Protein AF-A0A7X7QHH3-F1 (afdb_monomer_lite)

Secondary structure (DSSP, 8-state):
-B-HHHHHHHHHHHHHHHHH-S-HHHHHHHHHHHHHHHHHHHHHTB-TTS-BB-SB-TT--SB-HHHHHHHHHHHHHHHHHH--HHHHHHHHHHHHHHHHH-GGG-TTTTHHHHHHHHHHHHHHHHHHHHHHHHTSHHHHHHHHHHHHHHHHHHHHH-GGGT------TTSTTGGGGGTHHHHHHHHHTTSTTHHHHHHHHHHHHHHHHHHHHH-TTTTSHHHHHHHHHHHHHHHSTT-TT---GGGTTPPP-

Radius of gyration: 17.48 Å; chains: 1; bounding box: 43×39×45 Å

Foldseek 3Di:
DAWLLVVLVVLLVLLLVLLQDPDPVSSCVSLVVSVVSLVVQVVPFQDPQLFGATPPDPLDGDGALQNLQSSLLSLLLNCVQPVDCVSVVSNLSSLNSCLVCALCNGPPCHCVNAVLSSLLRNCSSVLSCVVVCVVPVVSVVSVVVNVVVSVVVCCQAQVLNPHPHPADCQDPRNLSLLQPLLSLLSCLVVDPVSVVSNVSSVSSLVVLVVVCVVPVDPRNVSSNVNNVSNVCCNVQNPSSSDSHNPDRPDDDD

Sequence (253 aa):
HWYIGDSSSIALAVQAVGVRTPDAAEKARLTGSVRSYAKLVIDNYVRPTGGVTDGLWPEFDGEWWCSTGIFGSLCFILHEETGEDKYLELGKGAVGWLNRQRFENSKHIDFKEAAPSVLMYVFESYSAGMKQLKANPTLWEESLVEIRRALEWMDANQRGRGAEGVWDYDHQWGSKLGGLPFHQYVWSRWLPDGERLAAEADKELAYIGKLLADDPATKHYQLAAFAIMSYAERIVPGKLYCTHAGSIGQKPD

Structure (mmCIF, N/CA/C/O backbone):
data_AF-A0A7X7QHH3-F1
#
_entry.id   AF-A0A7X7QHH3-F1
#
loop_
_atom_site.group_PDB
_atom_site.id
_atom_site.type_symbol
_atom_site.label_atom_id
_atom_site.label_alt_id
_atom_site.label_comp_id
_atom_site.label_asym_id
_atom_site.label_entity_id
_atom_site.label_seq_id
_atom_site.pdbx_PDB_ins_code
_atom_site.Cartn_x
_atom_site.Cartn_y
_atom_site.Cartn_z
_atom_site.occupancy
_atom_site.B_iso_or_equiv
_atom_site.auth_seq_id
_atom_site.auth_comp_id
_atom_site.auth_asym_id
_atom_site.auth_atom_id
_atom_site.pdbx_PDB_model_num
ATOM 1 N N . HIS A 1 1 ? 17.002 -0.875 16.633 1.00 79.19 1 HIS A N 1
ATOM 2 C CA . HIS A 1 1 ? 16.174 0.212 16.079 1.00 79.19 1 HIS A CA 1
ATOM 3 C C . HIS A 1 1 ? 14.719 -0.228 16.061 1.00 79.19 1 HIS A C 1
ATOM 5 O O . HIS A 1 1 ? 14.476 -1.431 16.066 1.00 79.19 1 HIS A O 1
ATOM 11 N N . TRP A 1 2 ? 13.776 0.710 16.124 1.00 90.44 2 TRP A N 1
ATOM 12 C CA . TRP A 1 2 ? 12.340 0.424 16.063 1.00 90.44 2 TRP A CA 1
ATOM 13 C C . TRP A 1 2 ? 11.713 1.366 15.044 1.00 90.44 2 TRP A C 1
ATOM 15 O O . TRP A 1 2 ? 11.721 2.575 15.266 1.00 90.44 2 TRP A O 1
ATOM 25 N N . TYR A 1 3 ? 11.213 0.799 13.950 1.00 94.31 3 TYR A N 1
ATOM 26 C CA . TYR A 1 3 ? 10.711 1.548 12.805 1.00 94.31 3 TYR A CA 1
ATOM 27 C C . TYR A 1 3 ? 9.196 1.438 12.716 1.00 94.31 3 TYR A C 1
ATOM 29 O O . TYR A 1 3 ? 8.625 0.356 12.922 1.00 94.31 3 TYR A O 1
ATOM 37 N N . ILE A 1 4 ? 8.529 2.554 12.424 1.00 96.31 4 ILE A N 1
ATOM 38 C CA . ILE A 1 4 ? 7.065 2.569 12.343 1.00 96.31 4 ILE A CA 1
ATOM 39 C C . ILE A 1 4 ? 6.587 1.834 11.099 1.00 96.31 4 ILE A C 1
ATOM 41 O O . ILE A 1 4 ? 5.603 1.102 11.205 1.00 96.31 4 ILE A O 1
ATOM 45 N N . GLY A 1 5 ? 7.280 1.961 9.963 1.00 94.50 5 GLY A N 1
ATOM 46 C CA . GLY A 1 5 ? 6.928 1.217 8.747 1.00 94.50 5 GLY A CA 1
ATOM 47 C C . GLY A 1 5 ? 6.937 -0.300 8.975 1.00 94.50 5 GLY A C 1
ATOM 48 O O . GLY A 1 5 ? 5.930 -0.981 8.751 1.00 94.50 5 GLY A O 1
ATOM 49 N N . ASP A 1 6 ? 8.033 -0.819 9.528 1.00 94.12 6 ASP A N 1
ATOM 50 C CA . ASP A 1 6 ? 8.195 -2.249 9.819 1.00 94.12 6 ASP A CA 1
ATOM 51 C C . ASP A 1 6 ? 7.159 -2.743 10.834 1.00 94.12 6 ASP A C 1
ATOM 53 O O . ASP A 1 6 ? 6.480 -3.752 10.630 1.00 94.12 6 ASP A O 1
ATOM 57 N N . SER A 1 7 ? 6.987 -1.995 11.926 1.00 97.06 7 SER A N 1
ATOM 58 C CA . SER A 1 7 ? 6.046 -2.364 12.986 1.00 97.06 7 SER A CA 1
ATOM 59 C C . SER A 1 7 ? 4.591 -2.290 12.515 1.00 97.06 7 SER A C 1
ATOM 61 O O . SER A 1 7 ? 3.776 -3.112 12.931 1.00 97.06 7 SER A O 1
ATOM 63 N N . SER A 1 8 ? 4.264 -1.361 11.612 1.00 97.75 8 SER A N 1
ATOM 64 C CA . SER A 1 8 ? 2.936 -1.264 10.999 1.00 97.75 8 SER A CA 1
ATOM 65 C C . SER A 1 8 ? 2.662 -2.451 10.079 1.00 97.75 8 SER A C 1
ATOM 67 O O . SER A 1 8 ? 1.552 -2.975 10.091 1.00 97.75 8 SER A O 1
ATOM 69 N N . SER A 1 9 ? 3.673 -2.939 9.354 1.00 95.38 9 SER A N 1
ATOM 70 C CA . SER A 1 9 ? 3.557 -4.154 8.532 1.00 95.38 9 SER A CA 1
ATOM 71 C C . SER A 1 9 ? 3.235 -5.383 9.388 1.00 95.38 9 SER A C 1
ATOM 73 O O . SER A 1 9 ? 2.354 -6.176 9.054 1.00 95.38 9 SER A O 1
ATOM 75 N N . ILE A 1 10 ? 3.888 -5.512 10.547 1.00 96.69 10 ILE A N 1
ATOM 76 C CA . ILE A 1 10 ? 3.576 -6.566 11.523 1.00 96.69 10 ILE A CA 1
ATOM 77 C C . ILE A 1 10 ? 2.160 -6.380 12.078 1.00 96.69 10 ILE A C 1
ATOM 79 O O . ILE A 1 10 ? 1.400 -7.343 12.164 1.00 96.69 10 ILE A O 1
ATOM 83 N N . ALA A 1 11 ? 1.777 -5.152 12.432 1.00 97.81 11 ALA A N 1
ATOM 84 C CA . ALA A 1 11 ? 0.450 -4.850 12.958 1.00 97.81 11 ALA A CA 1
ATOM 85 C C . ALA A 1 11 ? -0.668 -5.181 11.952 1.00 97.81 11 ALA A C 1
ATOM 87 O O . ALA A 1 11 ? -1.690 -5.737 12.353 1.00 97.81 11 ALA A O 1
ATOM 88 N N . LEU A 1 12 ? -0.459 -4.927 10.655 1.00 96.38 12 LEU A N 1
ATOM 89 C CA . LEU A 1 12 ? -1.362 -5.349 9.578 1.00 96.38 12 LEU A CA 1
ATOM 90 C C . LEU A 1 12 ? -1.530 -6.872 9.552 1.00 96.38 12 LEU A C 1
ATOM 92 O O . LEU A 1 12 ? -2.658 -7.360 9.502 1.00 96.38 12 LEU A O 1
ATOM 96 N N . ALA A 1 13 ? -0.434 -7.630 9.649 1.00 94.75 13 ALA A N 1
ATOM 97 C CA . ALA A 1 13 ? -0.491 -9.091 9.691 1.00 94.75 13 ALA A CA 1
ATOM 98 C C . ALA A 1 13 ? -1.222 -9.605 10.944 1.00 94.75 13 ALA A C 1
ATOM 100 O O . ALA A 1 13 ? -2.091 -10.472 10.844 1.00 94.75 13 ALA A O 1
ATOM 101 N N . VAL A 1 14 ? -0.931 -9.038 12.121 1.00 96.94 14 VAL A N 1
ATOM 102 C CA . VAL A 1 14 ? -1.619 -9.379 13.378 1.00 96.94 14 VAL A CA 1
ATOM 103 C C . VAL A 1 14 ? -3.112 -9.070 13.282 1.00 96.94 14 VAL A C 1
ATOM 105 O O . VAL A 1 14 ? -3.928 -9.895 13.692 1.00 96.94 14 VAL A O 1
ATOM 108 N N . GLN A 1 15 ? -3.484 -7.927 12.703 1.00 95.81 15 GLN A N 1
ATOM 109 C CA . GLN A 1 15 ? -4.882 -7.561 12.491 1.00 95.81 15 GLN A CA 1
ATOM 110 C C . GLN A 1 15 ? -5.566 -8.528 11.520 1.00 95.81 15 GLN A C 1
ATOM 112 O O . GLN A 1 15 ? -6.669 -8.998 11.797 1.00 95.81 15 GLN A O 1
ATOM 117 N N . ALA A 1 16 ? -4.900 -8.884 10.419 1.00 93.12 16 ALA A N 1
ATOM 118 C CA . ALA A 1 16 ? -5.410 -9.847 9.452 1.00 93.12 16 ALA A CA 1
ATOM 119 C C . ALA A 1 16 ? -5.649 -11.230 10.085 1.00 93.12 16 ALA A C 1
ATOM 121 O O . ALA A 1 16 ? -6.672 -11.863 9.809 1.00 93.12 16 ALA A O 1
ATOM 122 N N . VAL A 1 17 ? -4.759 -11.692 10.965 1.00 93.56 17 VAL A N 1
ATOM 123 C CA . VAL A 1 17 ? -4.989 -12.916 11.747 1.00 93.56 17 VAL A CA 1
ATOM 124 C C . VAL A 1 17 ? -6.162 -12.717 12.706 1.00 93.56 17 VAL A C 1
ATOM 126 O O . VAL A 1 17 ? -7.103 -13.504 12.680 1.00 93.56 17 VAL A O 1
ATOM 129 N N . GLY A 1 18 ? -6.161 -11.633 13.486 1.00 93.31 18 GLY A N 1
ATOM 130 C CA . GLY A 1 18 ? -7.180 -11.345 14.495 1.00 93.31 18 GLY A CA 1
ATOM 131 C C . GLY A 1 18 ? -8.607 -11.375 13.953 1.00 93.31 18 GLY A C 1
ATOM 132 O O . GLY A 1 18 ? -9.463 -12.037 14.533 1.00 93.31 18 GLY A O 1
ATOM 133 N N . VAL A 1 19 ? -8.868 -10.738 12.808 1.00 91.06 19 VAL A N 1
ATOM 134 C CA . VAL A 1 19 ? -10.215 -10.717 12.202 1.00 91.06 19 VAL A CA 1
ATOM 135 C C . VAL A 1 19 ? -10.673 -12.076 11.660 1.00 91.06 19 VAL A C 1
ATOM 137 O O . VAL A 1 19 ? -11.872 -12.278 11.469 1.00 91.06 19 VAL A O 1
ATOM 140 N N . ARG A 1 20 ? -9.739 -13.005 11.420 1.00 90.56 20 ARG A N 1
ATOM 141 C CA . ARG A 1 20 ? -9.996 -14.373 10.935 1.00 90.56 20 ARG A CA 1
ATOM 142 C C . ARG A 1 20 ? -10.003 -15.410 12.060 1.00 90.56 20 ARG A C 1
ATOM 144 O O . ARG A 1 20 ? -10.370 -16.557 11.814 1.00 90.56 20 ARG A O 1
ATOM 151 N N . THR A 1 21 ? -9.618 -15.030 13.276 1.00 92.12 21 THR A N 1
ATOM 152 C CA . THR A 1 21 ? -9.640 -15.914 14.440 1.00 92.12 21 THR A CA 1
ATOM 153 C C . THR A 1 21 ? -11.084 -16.137 14.912 1.00 92.12 21 THR A C 1
ATOM 155 O O . THR A 1 21 ? -11.765 -15.165 15.239 1.00 92.12 21 THR A O 1
ATOM 158 N N . PRO A 1 22 ? -11.569 -17.394 14.977 1.00 91.12 22 PRO A N 1
ATOM 159 C CA . PRO A 1 22 ? -12.941 -17.690 15.399 1.00 91.12 22 PRO A CA 1
ATOM 160 C C . PRO A 1 22 ? -13.151 -17.533 16.911 1.00 91.12 22 PRO A C 1
ATOM 162 O O . PRO A 1 22 ? -14.263 -17.249 17.353 1.00 91.12 22 PRO A O 1
ATOM 165 N N . ASP A 1 23 ? -12.096 -17.715 17.708 1.00 95.06 23 ASP A N 1
ATOM 166 C CA . ASP A 1 23 ? -12.134 -17.480 19.148 1.00 95.06 23 ASP A CA 1
ATOM 167 C C . ASP A 1 23 ? -12.253 -15.975 19.433 1.00 95.06 23 ASP A C 1
ATOM 169 O O . ASP A 1 23 ? -11.369 -15.182 19.097 1.00 95.06 23 ASP A O 1
ATOM 173 N N . ALA A 1 24 ? -13.359 -15.580 20.065 1.00 94.19 24 ALA A N 1
ATOM 174 C CA . ALA A 1 24 ? -13.664 -14.179 20.332 1.00 94.19 24 ALA A CA 1
ATOM 175 C C . ALA A 1 24 ? -12.677 -13.517 21.310 1.00 94.19 24 ALA A C 1
ATOM 177 O O . ALA A 1 24 ? -12.375 -12.331 21.157 1.00 94.19 24 ALA A O 1
ATOM 178 N N . ALA A 1 25 ? -12.164 -14.256 22.298 1.00 96.81 25 ALA A N 1
ATOM 179 C CA . ALA A 1 25 ? -11.210 -13.726 23.268 1.00 96.81 25 ALA A CA 1
ATOM 180 C C . ALA A 1 25 ? -9.841 -13.502 22.614 1.00 96.81 25 ALA A C 1
ATOM 182 O O . ALA A 1 25 ? -9.225 -12.452 22.805 1.00 96.81 25 ALA A O 1
ATOM 183 N N . GLU A 1 26 ? -9.400 -14.440 21.778 1.00 96.94 26 GLU A N 1
ATOM 184 C CA . GLU A 1 26 ? -8.152 -14.316 21.031 1.00 96.94 26 GLU A CA 1
ATOM 185 C C . GLU A 1 26 ? -8.242 -13.225 19.954 1.00 96.94 26 GLU A C 1
ATOM 187 O O . GLU A 1 26 ? -7.335 -12.395 19.843 1.00 96.94 26 GLU A O 1
ATOM 192 N N . LYS A 1 27 ? -9.365 -13.131 19.225 1.00 94.00 27 LYS A N 1
ATOM 193 C CA . LYS A 1 27 ? -9.641 -12.006 18.314 1.00 94.00 27 LYS A CA 1
ATOM 194 C C . LYS A 1 27 ? -9.544 -10.663 19.045 1.00 94.00 27 LYS A C 1
ATOM 196 O O . LYS A 1 27 ? -8.891 -9.739 18.547 1.00 94.00 27 LYS A O 1
ATOM 201 N N . ALA A 1 28 ? -10.166 -10.547 20.221 1.00 95.00 28 ALA A N 1
ATOM 202 C CA . ALA A 1 28 ? -10.131 -9.327 21.024 1.00 95.00 28 ALA A CA 1
ATOM 203 C C . ALA A 1 28 ? -8.711 -8.997 21.509 1.00 95.00 28 ALA A C 1
ATOM 205 O O . ALA A 1 28 ? -8.300 -7.838 21.448 1.00 95.00 28 ALA A O 1
ATOM 206 N N . ARG A 1 29 ? -7.933 -10.004 21.927 1.00 97.88 29 ARG A N 1
ATOM 207 C CA . ARG A 1 29 ? -6.536 -9.841 22.353 1.00 97.88 29 ARG A CA 1
ATOM 208 C C . ARG A 1 29 ? -5.653 -9.330 21.214 1.00 97.88 29 ARG A C 1
ATOM 210 O O . ARG A 1 29 ? -4.922 -8.356 21.398 1.00 97.88 29 ARG A O 1
ATOM 217 N N . LEU A 1 30 ? -5.737 -9.956 20.039 1.00 97.38 30 LEU A N 1
ATOM 218 C CA . LEU A 1 30 ? -4.953 -9.576 18.860 1.00 97.38 30 LEU A CA 1
ATOM 219 C C . LEU A 1 30 ? -5.328 -8.167 18.383 1.00 97.38 30 LEU A C 1
ATOM 221 O O . LEU A 1 30 ? -4.458 -7.301 18.302 1.00 97.38 30 LEU A O 1
ATOM 225 N N . THR A 1 31 ? -6.619 -7.893 18.188 1.00 95.12 31 THR A N 1
ATOM 226 C CA . THR A 1 31 ? -7.110 -6.562 17.779 1.00 95.12 31 THR A CA 1
ATOM 227 C C . THR A 1 31 ? -6.753 -5.489 18.817 1.00 95.12 31 THR A C 1
ATOM 229 O O . THR A 1 31 ? -6.316 -4.390 18.476 1.00 95.12 31 THR A O 1
ATOM 232 N N . GLY A 1 32 ? -6.870 -5.802 20.111 1.00 97.38 32 GLY A N 1
ATOM 233 C CA . GLY A 1 32 ? -6.482 -4.914 21.209 1.00 97.38 32 GLY A CA 1
ATOM 234 C C . GLY A 1 32 ? -4.989 -4.568 21.212 1.00 97.38 32 GLY A C 1
ATOM 235 O O . GLY A 1 32 ? -4.623 -3.422 21.492 1.00 97.38 32 GLY A O 1
ATOM 236 N N . SER A 1 33 ? -4.128 -5.521 20.839 1.00 98.25 33 SER A N 1
ATOM 237 C CA . SER A 1 33 ? -2.685 -5.284 20.691 1.00 98.25 33 SER A CA 1
ATOM 238 C C . SER A 1 33 ? -2.379 -4.311 19.547 1.00 98.25 33 SER A C 1
ATOM 240 O O . SER A 1 33 ? -1.626 -3.356 19.739 1.00 98.25 33 SER A O 1
ATOM 242 N N . VAL A 1 34 ? -3.056 -4.463 18.404 1.00 98.38 34 VAL A N 1
ATOM 243 C CA . VAL A 1 34 ? -2.921 -3.569 17.244 1.00 98.38 34 VAL A CA 1
ATOM 244 C C . VAL A 1 34 ? -3.407 -2.161 17.585 1.00 98.38 34 VAL A C 1
ATOM 246 O O . VAL A 1 34 ? -2.737 -1.179 17.276 1.00 98.38 34 VAL A O 1
ATOM 249 N N . ARG A 1 35 ? -4.537 -2.041 18.291 1.00 98.38 35 ARG A N 1
ATOM 250 C CA . ARG A 1 35 ? -5.060 -0.746 18.757 1.00 98.38 35 ARG A CA 1
ATOM 251 C C . ARG A 1 35 ? -4.110 -0.053 19.731 1.00 98.38 35 ARG A C 1
ATOM 253 O O . ARG A 1 35 ? -3.961 1.165 19.662 1.00 98.38 35 ARG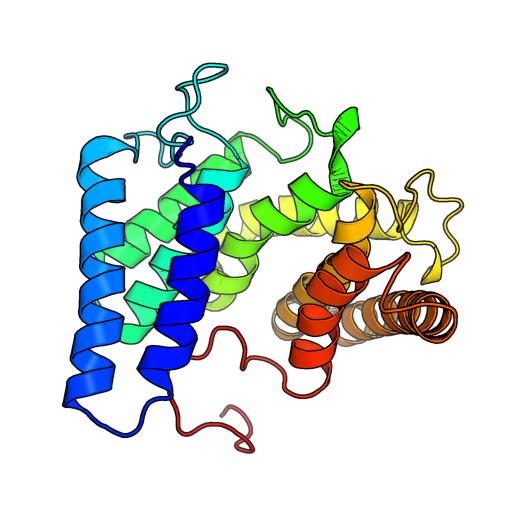 A O 1
ATOM 260 N N . SER A 1 36 ? -3.467 -0.811 20.620 1.00 98.56 36 SER A N 1
ATOM 261 C CA . SER A 1 36 ? -2.460 -0.281 21.55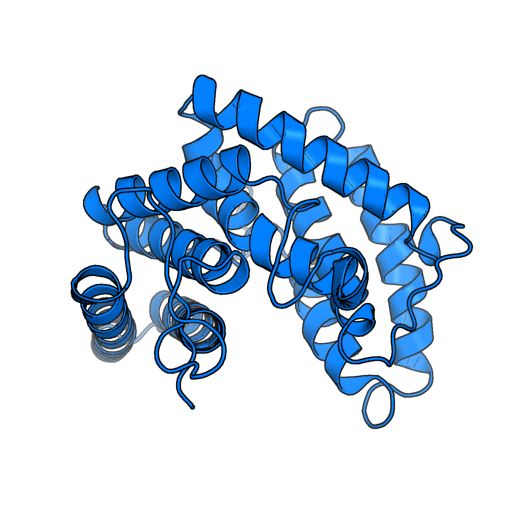0 1.00 98.56 36 SER A CA 1
ATOM 262 C C . SER A 1 36 ? -1.234 0.251 20.806 1.00 98.56 36 SER A C 1
ATOM 264 O O . SER A 1 36 ? -0.788 1.363 21.083 1.00 98.56 36 SER A O 1
ATOM 266 N N . TYR A 1 37 ? -0.744 -0.497 19.811 1.00 98.44 37 TYR A N 1
ATOM 267 C CA . TYR A 1 37 ? 0.314 -0.033 18.913 1.00 98.44 37 TYR A CA 1
ATOM 268 C C . TYR A 1 37 ? -0.097 1.242 18.165 1.00 98.44 37 TYR A C 1
ATOM 270 O O . TYR A 1 37 ? 0.618 2.241 18.210 1.00 98.44 37 TYR A O 1
ATOM 278 N N . ALA A 1 38 ? -1.280 1.249 17.545 1.00 98.62 38 ALA A N 1
ATOM 279 C CA . ALA A 1 38 ? -1.767 2.404 16.801 1.00 98.62 38 ALA A CA 1
ATOM 280 C C . ALA A 1 38 ? -1.888 3.645 17.692 1.00 98.62 38 ALA A C 1
ATOM 282 O O . ALA A 1 38 ? -1.489 4.728 17.279 1.00 98.62 38 ALA A O 1
ATOM 283 N N . LYS A 1 39 ? -2.368 3.495 18.934 1.00 98.56 39 LYS A N 1
ATOM 284 C CA . LYS A 1 39 ? -2.399 4.593 19.907 1.00 98.56 39 LYS A CA 1
ATOM 285 C C . LYS A 1 39 ? -1.000 5.154 20.175 1.00 98.56 39 LYS A C 1
ATOM 287 O O . LYS A 1 39 ? -0.830 6.366 20.142 1.00 98.56 39 LYS A O 1
ATOM 292 N N . LEU A 1 40 ? -0.009 4.291 20.398 1.00 98.19 40 LEU A N 1
ATOM 293 C CA . LEU A 1 40 ? 1.372 4.724 20.610 1.00 98.19 40 LEU A CA 1
ATOM 294 C C . LEU A 1 40 ? 1.912 5.515 19.408 1.00 98.19 40 LEU A C 1
ATOM 296 O O . LEU A 1 40 ? 2.553 6.546 19.608 1.00 98.19 40 LEU A O 1
ATOM 300 N N . VAL A 1 41 ? 1.619 5.077 18.179 1.00 98.38 41 VAL A N 1
ATOM 301 C CA . VAL A 1 41 ? 2.021 5.798 16.960 1.00 98.38 41 VAL A CA 1
ATOM 302 C C . VAL A 1 41 ? 1.325 7.156 16.855 1.00 98.38 41 VAL A C 1
ATOM 304 O O . VAL A 1 41 ? 1.988 8.171 16.646 1.00 98.38 41 VAL A O 1
ATOM 307 N N . ILE A 1 42 ? 0.006 7.189 17.057 1.00 98.50 42 ILE A N 1
ATOM 308 C CA . ILE A 1 42 ? -0.812 8.409 16.989 1.00 98.50 42 ILE A CA 1
ATOM 309 C C . ILE A 1 42 ? -0.321 9.460 17.979 1.00 98.50 42 ILE A C 1
ATOM 311 O O . ILE A 1 42 ? -0.133 10.611 17.600 1.00 98.50 42 ILE A O 1
ATOM 315 N N . ASP A 1 43 ? -0.084 9.060 19.226 1.00 98.19 43 ASP A N 1
ATOM 316 C CA . ASP A 1 43 ? 0.247 9.997 20.297 1.00 98.19 43 ASP A CA 1
ATOM 317 C C . ASP A 1 43 ? 1.650 10.616 20.138 1.00 98.19 43 ASP A C 1
ATOM 319 O O . ASP A 1 43 ? 1.901 11.692 20.675 1.00 98.19 43 ASP A O 1
ATOM 323 N N . ASN A 1 44 ? 2.573 9.951 19.429 1.00 97.19 44 ASN A N 1
ATOM 324 C CA . ASN A 1 44 ? 3.998 10.313 19.458 1.00 97.19 44 ASN A CA 1
ATOM 325 C C . ASN A 1 44 ? 4.611 10.622 18.081 1.00 97.19 44 ASN A C 1
ATOM 327 O O . ASN A 1 44 ? 5.591 11.368 17.995 1.00 97.19 44 ASN A O 1
ATOM 331 N N . TYR A 1 45 ? 4.063 10.083 16.991 1.00 97.75 45 TYR A N 1
ATOM 332 C CA . TYR A 1 45 ? 4.757 10.040 15.696 1.00 97.75 45 TYR A CA 1
ATOM 333 C C . TYR A 1 45 ? 3.928 10.533 14.509 1.00 97.75 45 TYR A C 1
ATOM 335 O O . TYR A 1 45 ? 4.502 10.893 13.482 1.00 97.75 45 TYR A O 1
ATOM 343 N N . VAL A 1 46 ? 2.604 10.626 14.648 1.00 98.25 46 VAL A N 1
ATOM 344 C CA . VAL A 1 46 ? 1.769 11.345 13.678 1.00 98.25 46 VAL A CA 1
ATOM 345 C C . VAL A 1 46 ? 1.996 12.850 13.839 1.00 98.25 46 VAL A C 1
ATOM 347 O O . VAL A 1 46 ? 2.111 13.365 14.955 1.00 98.25 46 VAL A O 1
ATOM 350 N N . ARG A 1 47 ? 2.093 13.572 12.722 1.00 97.88 47 ARG A N 1
ATOM 351 C CA . ARG A 1 47 ? 2.262 15.030 12.699 1.00 97.88 47 ARG A CA 1
ATOM 352 C C . ARG A 1 47 ? 0.992 15.730 12.203 1.00 97.88 47 ARG A C 1
ATOM 354 O O . ARG A 1 47 ? 0.203 15.118 11.485 1.00 97.88 47 ARG A O 1
ATOM 361 N N . PRO A 1 48 ? 0.782 17.021 12.537 1.00 97.25 48 PRO A N 1
ATOM 362 C CA . PRO A 1 48 ? -0.403 17.774 12.099 1.00 97.25 48 PRO A CA 1
ATOM 363 C C . PRO A 1 48 ? -0.582 17.845 10.577 1.00 97.25 48 PRO A C 1
ATOM 365 O O . PRO A 1 48 ? -1.686 18.026 10.076 1.00 97.25 48 PRO A O 1
ATOM 368 N N . THR A 1 49 ? 0.512 17.697 9.839 1.00 97.44 49 THR A N 1
ATOM 369 C CA . THR A 1 49 ? 0.580 17.619 8.378 1.00 97.44 49 THR A CA 1
ATOM 370 C C . THR A 1 49 ? 0.036 16.302 7.812 1.00 97.44 49 THR A C 1
ATOM 372 O O . THR A 1 49 ? -0.171 16.219 6.603 1.00 97.44 49 THR A O 1
ATOM 375 N N . GLY A 1 50 ? -0.227 15.293 8.646 1.00 97.69 50 GLY A N 1
ATOM 376 C CA . GLY A 1 50 ? -0.752 13.981 8.256 1.00 97.69 50 GLY A CA 1
ATOM 377 C C . GLY A 1 50 ? 0.319 12.927 7.964 1.00 97.69 50 GLY A C 1
ATOM 378 O O . GLY A 1 50 ? -0.019 11.753 7.838 1.00 97.69 50 GLY A O 1
ATOM 379 N N . GLY A 1 51 ? 1.592 13.314 7.886 1.00 98.00 51 GLY A N 1
ATOM 380 C CA . GLY A 1 51 ? 2.698 12.377 7.766 1.00 98.00 51 GLY A CA 1
ATOM 381 C C . GLY A 1 51 ? 3.082 11.769 9.111 1.00 98.00 51 GLY A C 1
ATOM 382 O O . GLY A 1 51 ? 2.717 12.243 10.194 1.00 98.00 51 GLY A O 1
ATOM 383 N N . VAL A 1 52 ? 3.823 10.673 9.019 1.00 98.12 52 VAL A N 1
ATOM 384 C CA . VAL A 1 52 ? 4.237 9.839 10.146 1.00 98.12 52 VAL A CA 1
ATOM 385 C C . VAL A 1 52 ? 5.751 9.734 10.127 1.00 98.12 52 VAL A C 1
ATOM 387 O O . VAL A 1 52 ? 6.339 9.473 9.078 1.00 98.12 52 VAL A O 1
ATOM 390 N N . THR A 1 53 ? 6.395 9.964 11.267 1.00 96.44 53 THR A N 1
ATOM 391 C CA . THR A 1 53 ? 7.852 9.803 11.381 1.00 96.44 53 THR A CA 1
ATOM 392 C C . THR A 1 53 ? 8.233 8.335 11.579 1.00 96.44 53 THR A C 1
ATOM 394 O O . THR A 1 53 ? 7.384 7.524 11.948 1.00 96.44 53 THR A O 1
ATOM 397 N N . ASP A 1 54 ? 9.495 7.958 11.348 1.00 90.81 54 ASP A N 1
ATOM 398 C CA . ASP A 1 54 ? 9.887 6.537 11.339 1.00 90.81 54 ASP A CA 1
ATOM 399 C C . ASP A 1 54 ? 10.273 5.938 12.701 1.00 90.81 54 ASP A C 1
ATOM 401 O O . ASP A 1 54 ? 10.920 4.900 12.790 1.00 90.81 54 ASP A O 1
ATOM 405 N N . GLY A 1 55 ? 9.849 6.550 13.803 1.00 88.19 55 GLY A N 1
ATOM 406 C CA . GLY A 1 55 ? 10.116 6.004 15.132 1.00 88.19 55 GLY A CA 1
ATOM 407 C C . GLY A 1 55 ? 11.533 6.305 15.628 1.00 88.19 55 GLY A C 1
ATOM 408 O O . GLY A 1 55 ? 11.906 7.466 15.773 1.00 88.19 55 GLY A O 1
ATOM 409 N N . LEU A 1 56 ? 12.298 5.262 15.965 1.00 88.94 56 LEU A N 1
ATOM 410 C CA . LEU A 1 56 ? 13.648 5.347 16.540 1.00 88.94 56 LEU A CA 1
ATOM 411 C C . LEU A 1 56 ? 14.725 5.117 15.468 1.00 88.94 56 LEU A C 1
ATOM 413 O O . LEU A 1 56 ? 15.495 4.146 15.535 1.00 88.94 56 LEU A O 1
ATOM 417 N N . TRP A 1 57 ? 14.765 6.029 14.496 1.00 86.88 57 TRP A N 1
ATOM 418 C CA . TRP A 1 57 ? 15.734 6.062 13.403 1.00 86.88 57 TRP A CA 1
ATOM 419 C C . TRP A 1 57 ? 16.706 7.246 13.585 1.00 86.88 57 TRP A C 1
ATOM 421 O O . TRP A 1 57 ? 16.282 8.393 13.460 1.00 86.88 57 TRP A O 1
ATOM 431 N N . PRO A 1 58 ? 17.986 7.019 13.950 1.00 84.88 58 PRO A N 1
ATOM 432 C CA . PRO A 1 58 ? 18.901 8.122 14.256 1.00 84.88 58 PRO A CA 1
ATOM 433 C C . PRO A 1 58 ? 19.283 8.975 13.038 1.00 84.88 58 PRO A C 1
ATOM 435 O O . PRO A 1 58 ? 19.722 10.109 13.208 1.00 84.88 58 PRO A O 1
ATOM 438 N N . GLU A 1 59 ? 19.128 8.453 11.824 1.00 85.25 59 GLU A N 1
ATOM 439 C CA . GLU A 1 59 ? 19.488 9.143 10.588 1.00 85.25 59 GLU A CA 1
ATOM 440 C C . GLU A 1 59 ? 18.433 10.169 10.143 1.00 85.25 59 GLU A C 1
ATOM 442 O O . GLU A 1 59 ? 18.771 11.109 9.420 1.00 85.25 59 GLU A O 1
ATOM 447 N N . PHE A 1 60 ? 17.170 10.012 10.561 1.00 87.81 60 PHE A N 1
ATOM 448 C CA . PHE A 1 60 ? 16.091 10.943 10.234 1.00 87.81 60 PHE A CA 1
ATOM 449 C C . PHE A 1 60 ? 14.893 10.806 11.187 1.00 87.81 60 PHE A C 1
ATOM 451 O O . PHE A 1 60 ? 14.325 9.729 11.346 1.00 87.81 60 PHE A O 1
ATOM 458 N N . ASP A 1 61 ? 14.464 11.925 11.775 1.00 88.81 61 ASP A N 1
ATOM 459 C CA . ASP A 1 61 ? 13.367 12.008 12.750 1.00 88.81 61 ASP A CA 1
ATOM 460 C C . ASP A 1 61 ? 12.103 12.710 12.210 1.00 88.81 61 ASP A C 1
ATOM 462 O O . ASP A 1 61 ? 11.119 12.892 12.939 1.00 88.81 61 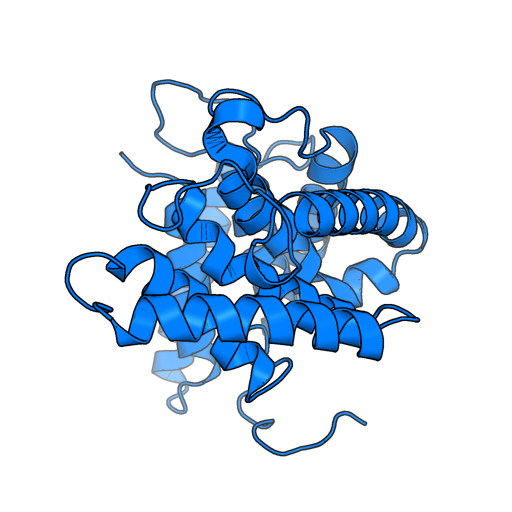ASP A O 1
ATOM 466 N N . GLY A 1 62 ? 12.114 13.095 10.930 1.00 93.00 62 GLY A N 1
ATOM 467 C CA . GLY A 1 62 ? 11.000 13.751 10.254 1.00 93.00 62 GLY A CA 1
ATOM 468 C C . GLY A 1 62 ? 9.961 12.782 9.686 1.00 93.00 62 GLY A C 1
ATOM 469 O O . GLY A 1 62 ? 10.064 11.562 9.806 1.00 93.00 62 GLY A O 1
ATOM 470 N N . GLU A 1 63 ? 8.918 13.343 9.072 1.00 96.19 63 GLU A N 1
ATOM 471 C CA . GLU A 1 63 ? 7.869 12.568 8.400 1.00 96.19 63 GLU A CA 1
ATOM 472 C C . GLU A 1 63 ? 8.446 11.802 7.207 1.00 96.19 63 GLU A C 1
ATOM 474 O O . GLU A 1 63 ? 9.133 12.385 6.364 1.00 96.19 63 GLU A O 1
ATOM 479 N N . TRP A 1 64 ? 8.149 10.507 7.115 1.00 96.69 64 TRP A N 1
ATOM 480 C CA . TRP A 1 64 ? 8.758 9.622 6.132 1.00 96.69 64 TRP A CA 1
ATOM 481 C C . TRP A 1 64 ? 7.717 8.846 5.328 1.00 96.69 64 TRP A C 1
ATOM 483 O O . TRP A 1 64 ? 6.678 8.422 5.841 1.00 96.69 64 TRP A O 1
ATOM 493 N N . TRP A 1 65 ? 7.996 8.667 4.034 1.00 96.62 65 TRP A N 1
ATOM 494 C CA . TRP A 1 65 ? 7.055 8.099 3.068 1.00 96.62 65 TRP A CA 1
ATOM 495 C C . TRP A 1 65 ? 6.656 6.659 3.410 1.00 96.62 65 TRP A C 1
ATOM 497 O O . TRP A 1 65 ? 5.484 6.311 3.280 1.00 96.62 65 TRP A O 1
ATOM 507 N N . CYS A 1 66 ? 7.594 5.849 3.907 1.00 96.12 66 CYS A N 1
ATOM 508 C CA . CYS A 1 66 ? 7.346 4.443 4.223 1.00 96.12 66 CYS A CA 1
ATOM 509 C C . CYS A 1 66 ? 6.401 4.317 5.422 1.00 96.12 66 CYS A C 1
ATOM 511 O O . CYS A 1 66 ? 5.340 3.701 5.327 1.00 96.12 66 CYS A O 1
ATOM 513 N N . SER A 1 67 ? 6.735 4.981 6.533 1.00 97.50 67 SER A N 1
ATOM 514 C CA . SER A 1 67 ? 5.925 4.973 7.754 1.00 97.50 67 SER A CA 1
ATOM 515 C C . SER A 1 67 ? 4.540 5.560 7.496 1.00 97.50 67 SER A C 1
ATOM 517 O O . SER A 1 67 ? 3.548 5.005 7.960 1.00 97.50 67 SER A O 1
ATOM 519 N N . THR A 1 68 ? 4.457 6.638 6.709 1.00 98.44 68 THR A N 1
ATOM 520 C CA . THR A 1 68 ? 3.180 7.273 6.357 1.00 98.44 68 THR A CA 1
ATOM 521 C C . THR A 1 68 ? 2.300 6.343 5.521 1.00 98.44 68 THR A C 1
ATOM 523 O O . THR A 1 68 ? 1.122 6.178 5.835 1.00 98.44 68 THR A O 1
ATOM 526 N N . GLY A 1 69 ? 2.858 5.690 4.496 1.00 98.25 69 GLY A N 1
ATOM 527 C CA . GLY A 1 69 ? 2.116 4.758 3.643 1.00 98.25 69 GLY A CA 1
ATOM 528 C C . GLY A 1 69 ? 1.621 3.525 4.397 1.00 98.25 69 GLY A C 1
ATOM 529 O O . GLY A 1 69 ? 0.433 3.198 4.357 1.00 98.25 69 GLY A O 1
ATOM 530 N N . ILE A 1 70 ? 2.494 2.866 5.157 1.00 98.00 70 ILE A N 1
ATOM 531 C CA . ILE A 1 70 ? 2.126 1.616 5.828 1.00 98.00 70 ILE A CA 1
ATOM 532 C C . ILE A 1 70 ? 1.212 1.897 7.028 1.00 98.00 70 ILE A C 1
ATOM 534 O O . ILE A 1 70 ? 0.172 1.251 7.164 1.00 98.00 70 ILE A O 1
ATOM 538 N N . PHE A 1 71 ? 1.509 2.898 7.864 1.00 98.69 71 PHE A N 1
ATOM 539 C CA . PHE A 1 71 ? 0.618 3.250 8.976 1.00 98.69 71 PHE A CA 1
ATOM 540 C C . PHE A 1 71 ? -0.738 3.780 8.485 1.00 98.69 71 PHE A C 1
ATOM 542 O O . PHE A 1 71 ? -1.776 3.465 9.068 1.00 98.69 71 PHE A O 1
ATOM 549 N N . GLY A 1 72 ? -0.759 4.528 7.375 1.00 98.62 72 GLY A N 1
ATOM 550 C CA . GLY A 1 72 ? -1.992 4.978 6.730 1.00 98.62 72 GLY A CA 1
ATOM 551 C C . GLY A 1 72 ? -2.902 3.813 6.332 1.00 98.62 72 GLY A C 1
ATOM 552 O O . GLY A 1 72 ? -4.106 3.853 6.590 1.00 98.62 72 GLY A O 1
ATOM 553 N N . SER A 1 73 ? -2.328 2.738 5.779 1.00 98.38 73 SER A N 1
ATOM 554 C CA . SER A 1 73 ? -3.086 1.518 5.470 1.00 98.38 73 SER A CA 1
ATOM 555 C C . SER A 1 73 ? -3.663 0.860 6.727 1.00 98.38 73 SER A C 1
ATOM 557 O O . SER A 1 73 ? -4.851 0.538 6.754 1.00 98.38 73 SER A O 1
ATOM 559 N N . LEU A 1 74 ? -2.879 0.757 7.809 1.00 98.44 74 LEU A N 1
ATOM 560 C CA . LEU A 1 74 ? -3.345 0.216 9.088 1.00 98.44 74 LEU A CA 1
ATOM 561 C C . LEU A 1 74 ? -4.537 1.006 9.637 1.00 98.44 74 LEU A C 1
ATOM 563 O O . LEU A 1 74 ? -5.491 0.411 10.136 1.00 98.44 74 LEU A O 1
ATOM 567 N N . CYS A 1 75 ? -4.510 2.332 9.515 1.00 98.69 75 CYS A N 1
ATOM 568 C CA . CYS A 1 75 ? -5.618 3.196 9.902 1.00 98.69 75 CYS A CA 1
ATOM 569 C C . CYS A 1 75 ? -6.903 2.884 9.116 1.00 98.69 75 CYS A C 1
ATOM 571 O O . CYS A 1 75 ? -7.963 2.743 9.725 1.00 98.69 75 CYS A O 1
ATOM 573 N N . PHE A 1 76 ? -6.838 2.684 7.796 1.00 98.31 76 PHE A N 1
ATOM 574 C CA . PHE A 1 76 ? -8.023 2.267 7.034 1.00 98.31 76 PHE A CA 1
ATOM 575 C C . PHE A 1 76 ? -8.566 0.907 7.491 1.00 98.31 76 PHE A C 1
ATOM 577 O O . PHE A 1 76 ? -9.773 0.764 7.680 1.00 98.31 76 PHE A O 1
ATOM 584 N N . ILE A 1 77 ? -7.691 -0.069 7.746 1.00 96.81 77 ILE A N 1
ATOM 585 C CA . ILE A 1 77 ? -8.103 -1.397 8.229 1.00 96.81 77 ILE A CA 1
ATOM 586 C C . ILE A 1 77 ? -8.727 -1.325 9.625 1.00 96.81 77 ILE A C 1
ATOM 588 O O . ILE A 1 77 ? -9.742 -1.971 9.883 1.00 96.81 77 ILE A O 1
ATOM 592 N N . LEU A 1 78 ? -8.161 -0.523 10.528 1.00 97.12 78 LEU A N 1
ATOM 593 C CA . LEU A 1 78 ? -8.736 -0.307 11.852 1.00 97.12 78 LEU A CA 1
ATOM 594 C C . LEU A 1 78 ? -10.092 0.391 11.771 1.00 97.12 78 LEU A C 1
ATOM 596 O O . LEU A 1 78 ? -10.994 0.011 12.509 1.00 97.12 78 LEU A O 1
ATOM 600 N N . HIS A 1 79 ? -10.267 1.355 10.866 1.00 97.12 79 HIS A N 1
ATOM 601 C CA . HIS A 1 79 ? -11.573 1.963 10.638 1.00 97.12 79 HIS A CA 1
ATOM 602 C C . HIS A 1 79 ? -12.609 0.935 10.166 1.00 97.12 79 HIS A C 1
ATOM 604 O O . HIS A 1 79 ? -13.690 0.872 10.742 1.00 97.12 79 HIS A O 1
ATOM 610 N N . GLU A 1 80 ? -12.288 0.101 9.172 1.00 94.31 80 GLU A N 1
ATOM 611 C CA . GLU A 1 80 ? -13.229 -0.917 8.681 1.00 94.31 80 GLU A CA 1
ATOM 612 C C . GLU A 1 80 ? -13.557 -1.981 9.746 1.00 94.31 80 GLU A C 1
ATOM 614 O O . GLU A 1 80 ? -14.663 -2.515 9.749 1.00 94.31 80 GLU A O 1
ATOM 619 N N . GLU A 1 81 ? -12.636 -2.298 10.664 1.00 93.06 81 GLU A N 1
ATOM 620 C CA . GLU A 1 81 ? -12.921 -3.232 11.766 1.00 93.06 81 GLU A CA 1
ATOM 621 C C . GLU A 1 81 ? -13.728 -2.587 12.900 1.00 93.06 81 GLU A C 1
ATOM 623 O O . GLU A 1 81 ? -14.578 -3.245 13.499 1.00 93.06 81 GLU A O 1
ATOM 628 N N . THR A 1 82 ? -13.442 -1.332 13.259 1.00 92.50 82 THR A N 1
ATOM 629 C CA . THR A 1 82 ? -13.953 -0.737 14.506 1.00 92.50 82 THR A CA 1
ATOM 630 C C . THR A 1 82 ? -15.043 0.307 14.300 1.00 92.50 82 THR A C 1
ATOM 632 O O . THR A 1 82 ? -15.730 0.654 15.259 1.00 92.50 82 THR A O 1
ATOM 635 N N . GLY A 1 83 ? -15.188 0.834 13.085 1.00 94.62 83 GLY A N 1
ATOM 636 C CA . GLY A 1 83 ? -16.080 1.945 12.761 1.00 94.62 83 GLY A CA 1
ATOM 637 C C . GLY A 1 83 ? -15.653 3.292 13.353 1.00 94.62 83 GLY A C 1
ATOM 638 O O . GLY A 1 83 ? -16.431 4.238 13.325 1.00 94.62 83 GLY A O 1
ATOM 639 N N . GLU A 1 84 ? -14.448 3.416 13.922 1.00 96.88 84 GLU A N 1
ATOM 640 C CA . GLU A 1 84 ? -14.011 4.669 14.550 1.00 96.88 84 GLU A CA 1
ATOM 641 C C . GLU A 1 84 ? -13.454 5.660 13.517 1.00 96.88 84 GLU A C 1
ATOM 643 O O . GLU A 1 84 ? -12.426 5.408 12.882 1.00 96.88 84 GLU A O 1
ATOM 648 N N . ASP A 1 85 ? -14.085 6.831 13.409 1.00 98.12 85 ASP A N 1
ATOM 649 C CA . ASP A 1 85 ? -13.734 7.869 12.427 1.00 98.12 85 ASP A CA 1
ATOM 650 C C . ASP A 1 85 ? -12.323 8.431 12.596 1.00 98.12 85 ASP A C 1
ATOM 652 O O . ASP A 1 85 ? -11.691 8.821 11.619 1.00 98.12 85 ASP A O 1
ATOM 656 N N . LYS A 1 86 ? -11.767 8.423 13.814 1.00 98.06 86 LYS A N 1
ATOM 657 C CA . LYS A 1 86 ? -10.389 8.895 14.037 1.00 98.06 86 LYS A CA 1
ATOM 658 C C . LYS A 1 86 ? -9.382 8.165 13.144 1.00 98.06 86 LYS A C 1
ATOM 660 O O . LYS A 1 86 ? -8.429 8.776 12.677 1.00 98.06 86 LYS A O 1
ATOM 665 N N . TYR A 1 87 ? -9.589 6.868 12.900 1.00 98.62 87 TYR A N 1
ATOM 666 C CA . TYR A 1 87 ? -8.702 6.085 12.048 1.00 98.62 87 TYR A CA 1
ATOM 667 C C . TYR A 1 87 ? -8.933 6.411 10.571 1.00 98.62 87 TYR A C 1
ATOM 669 O O . TYR A 1 87 ? -7.972 6.517 9.816 1.00 98.62 87 TYR A O 1
ATOM 677 N N . LEU A 1 88 ? -10.180 6.662 10.170 1.00 98.56 88 LEU A N 1
ATOM 678 C CA . LEU A 1 88 ? -10.494 7.119 8.819 1.00 98.56 88 LEU A CA 1
ATOM 679 C C . LEU A 1 88 ? -9.807 8.451 8.501 1.00 98.56 88 LEU A C 1
ATOM 681 O O . LEU A 1 88 ? -9.178 8.588 7.453 1.00 98.56 88 LEU A O 1
ATOM 685 N N . GLU A 1 89 ? -9.891 9.415 9.416 1.00 98.50 89 GLU A N 1
ATOM 686 C CA . GLU A 1 89 ? -9.284 10.735 9.240 1.00 98.50 89 GLU A CA 1
ATOM 687 C C . GLU A 1 89 ? -7.753 10.663 9.201 1.00 98.50 89 GLU A C 1
ATOM 689 O O . GLU A 1 89 ? -7.128 11.319 8.370 1.00 98.50 89 GLU A O 1
ATOM 694 N N . LEU A 1 90 ? -7.139 9.795 10.012 1.00 98.69 90 LEU A N 1
ATOM 695 C CA . LEU A 1 90 ? -5.699 9.528 9.945 1.00 98.69 90 LEU A CA 1
ATOM 696 C C . LEU A 1 90 ? -5.285 8.873 8.617 1.00 98.69 90 LEU A C 1
ATOM 698 O O . LEU A 1 90 ? -4.294 9.289 8.021 1.00 98.69 90 LEU A O 1
ATOM 702 N N . GLY A 1 91 ? -6.047 7.890 8.125 1.00 98.69 91 GLY A N 1
ATOM 703 C CA . GLY A 1 91 ? -5.787 7.242 6.835 1.00 98.69 91 GLY A CA 1
ATOM 704 C C . GLY A 1 91 ? -5.875 8.225 5.663 1.00 98.69 91 GLY A C 1
ATOM 705 O O . GLY A 1 91 ? -4.971 8.288 4.828 1.00 98.69 91 GLY A O 1
ATOM 706 N N . LYS A 1 92 ? -6.918 9.066 5.636 1.00 98.75 92 LYS A N 1
ATOM 707 C CA . LYS A 1 92 ? -7.056 10.151 4.647 1.00 98.75 92 LYS A CA 1
ATOM 708 C C . LYS A 1 92 ? -5.928 11.177 4.768 1.00 98.75 92 LYS A C 1
ATOM 710 O O . LYS A 1 92 ? -5.399 11.615 3.750 1.00 98.75 92 LYS A O 1
ATOM 715 N N . GLY A 1 93 ? -5.550 11.545 5.994 1.00 98.69 93 GLY A N 1
ATOM 716 C CA . GLY A 1 93 ? -4.448 12.466 6.270 1.00 98.69 93 GLY A CA 1
ATOM 717 C C . GLY A 1 93 ? -3.111 11.963 5.725 1.00 98.69 93 GLY A C 1
ATOM 718 O O . GLY A 1 93 ? -2.392 12.731 5.085 1.00 98.69 93 GLY A O 1
ATOM 719 N N . ALA A 1 94 ? -2.829 10.668 5.895 1.00 98.81 94 ALA A N 1
ATOM 720 C CA . ALA A 1 94 ? -1.641 10.018 5.349 1.00 98.81 94 ALA A CA 1
ATOM 721 C C . ALA A 1 94 ? -1.613 10.070 3.813 1.00 98.81 94 ALA A C 1
ATOM 723 O O . ALA A 1 94 ? -0.623 10.516 3.235 1.00 98.81 94 ALA A O 1
ATOM 724 N N . VAL A 1 95 ? -2.712 9.705 3.141 1.00 98.75 95 VAL A N 1
ATOM 725 C CA . VAL A 1 95 ? -2.801 9.783 1.668 1.00 98.75 95 VAL A CA 1
ATOM 726 C C . VAL A 1 95 ? -2.682 11.228 1.178 1.00 98.75 95 VAL A C 1
ATOM 728 O O . VAL A 1 95 ? -1.947 11.498 0.232 1.00 98.75 95 VAL A O 1
ATOM 731 N N . GLY A 1 96 ? -3.328 12.182 1.852 1.00 98.56 96 GLY A N 1
ATOM 732 C CA . GLY A 1 96 ? -3.204 13.600 1.519 1.00 98.56 96 GLY A CA 1
ATOM 733 C C . GLY A 1 96 ? -1.772 14.121 1.674 1.00 98.56 96 GLY A C 1
ATOM 734 O O . GLY A 1 96 ? -1.318 14.936 0.871 1.00 98.56 96 GLY A O 1
ATOM 735 N N . TRP A 1 97 ? -1.031 13.649 2.681 1.00 98.62 97 TRP A N 1
ATOM 736 C CA . TRP A 1 97 ? 0.392 13.957 2.819 1.00 98.62 97 TRP A CA 1
ATOM 737 C C . TRP A 1 97 ? 1.211 13.358 1.670 1.00 98.62 97 TRP A C 1
ATOM 739 O O . TRP A 1 97 ? 1.989 14.081 1.048 1.00 98.62 97 TRP A O 1
ATOM 749 N N . LEU A 1 98 ? 0.986 12.084 1.330 1.00 98.50 98 LEU A N 1
ATOM 750 C CA . LEU A 1 98 ? 1.688 11.391 0.241 1.00 98.50 98 LEU A CA 1
ATOM 751 C C . LEU A 1 98 ? 1.436 12.056 -1.121 1.00 98.50 98 LEU A C 1
ATOM 753 O O . LEU A 1 98 ? 2.394 12.299 -1.855 1.00 98.50 98 LEU A O 1
ATOM 757 N N . ASN A 1 99 ? 0.193 12.461 -1.409 1.00 98.31 99 ASN A N 1
ATOM 758 C CA . ASN A 1 99 ? -0.163 13.219 -2.614 1.00 98.31 99 ASN A CA 1
ATOM 759 C C . ASN A 1 99 ? 0.640 14.529 -2.728 1.00 98.31 99 ASN A C 1
ATOM 761 O O . ASN A 1 99 ? 1.118 14.874 -3.808 1.00 98.31 99 ASN A O 1
ATOM 765 N N . ARG A 1 100 ? 0.822 15.263 -1.617 1.00 97.12 100 ARG A N 1
ATOM 766 C CA . ARG A 1 100 ? 1.590 16.523 -1.614 1.00 97.12 100 ARG A CA 1
ATOM 767 C C . ARG A 1 100 ? 3.087 16.309 -1.794 1.00 97.12 100 ARG A C 1
ATOM 769 O O . ARG A 1 100 ? 3.731 17.133 -2.439 1.00 97.12 100 ARG A O 1
ATOM 776 N N . GLN A 1 101 ? 3.642 15.242 -1.220 1.00 94.38 101 GLN A N 1
ATOM 777 C CA . GLN A 1 101 ? 5.067 14.946 -1.372 1.00 94.38 101 GLN A CA 1
ATOM 778 C C . GLN A 1 101 ? 5.396 14.466 -2.784 1.00 94.38 101 GLN A C 1
ATOM 780 O O . GLN A 1 101 ? 6.396 14.911 -3.347 1.00 94.38 101 GLN A O 1
ATOM 785 N N . ARG A 1 102 ? 4.518 13.638 -3.370 1.00 95.75 102 ARG A N 1
ATOM 786 C CA . ARG A 1 102 ? 4.757 12.820 -4.569 1.00 95.75 102 ARG A CA 1
ATOM 787 C C . ARG A 1 102 ? 5.871 11.803 -4.347 1.00 95.75 102 ARG A C 1
ATOM 789 O O . ARG A 1 102 ? 6.958 12.139 -3.879 1.00 95.75 102 ARG A O 1
ATOM 796 N N . PHE A 1 103 ? 5.636 10.559 -4.745 1.00 95.88 103 PHE A N 1
ATOM 797 C CA . PHE A 1 103 ? 6.592 9.474 -4.487 1.00 95.88 103 PHE A CA 1
ATOM 798 C C . PHE A 1 103 ? 7.949 9.673 -5.192 1.00 95.88 103 PHE A C 1
ATOM 800 O O . PHE A 1 103 ? 8.979 9.212 -4.710 1.00 95.88 103 PHE A O 1
ATOM 807 N N . GLU A 1 104 ? 7.977 10.394 -6.314 1.00 95.75 104 GLU A N 1
ATOM 808 C CA . GLU A 1 104 ? 9.210 10.698 -7.058 1.00 95.75 104 GLU A CA 1
ATOM 809 C C . GLU A 1 104 ? 10.162 11.617 -6.276 1.00 95.75 104 GLU A C 1
ATOM 811 O O . GLU A 1 104 ? 11.368 11.609 -6.516 1.00 95.75 104 GLU A O 1
ATOM 816 N N . ASN A 1 105 ? 9.633 12.394 -5.325 1.00 95.19 105 ASN A N 1
ATOM 817 C CA . ASN A 1 105 ? 10.407 13.324 -4.505 1.00 95.19 105 ASN A CA 1
ATOM 818 C C . ASN A 1 105 ? 10.844 12.714 -3.166 1.00 95.19 105 ASN A C 1
ATOM 820 O O . ASN A 1 105 ? 11.283 13.458 -2.284 1.00 95.19 105 ASN A O 1
ATOM 824 N N . SER A 1 106 ? 10.703 11.396 -2.985 1.00 92.44 106 SER A N 1
ATOM 825 C CA . SER A 1 106 ? 11.154 10.694 -1.781 1.00 92.44 106 SER A CA 1
ATOM 826 C C . SER A 1 106 ? 12.601 11.050 -1.429 1.00 92.44 106 SER A C 1
ATOM 828 O O . SER A 1 106 ? 13.462 11.140 -2.303 1.00 92.44 106 SER A O 1
ATOM 830 N N . LYS A 1 107 ? 12.865 11.258 -0.133 1.00 89.69 107 LYS A N 1
ATOM 831 C CA . LYS A 1 107 ? 14.182 11.618 0.422 1.00 89.69 107 LYS A CA 1
ATOM 832 C C . LYS A 1 107 ? 14.616 10.637 1.515 1.00 89.69 107 LYS A C 1
ATOM 834 O O . LYS A 1 107 ? 13.815 9.827 1.985 1.00 89.69 107 LYS A O 1
ATOM 839 N N . HIS A 1 108 ? 15.877 10.773 1.940 1.00 89.44 108 HIS A N 1
ATOM 840 C CA . HIS A 1 108 ? 16.626 9.921 2.884 1.00 89.44 108 HIS A CA 1
ATOM 841 C C . HIS A 1 108 ? 16.934 8.532 2.335 1.00 89.44 108 HIS A C 1
ATOM 843 O O . HIS A 1 108 ? 18.099 8.176 2.227 1.00 89.44 108 HIS A O 1
ATOM 849 N N . ILE A 1 109 ? 15.899 7.823 1.899 1.00 91.25 109 ILE A N 1
ATOM 850 C CA . ILE A 1 109 ? 16.010 6.786 0.878 1.00 91.25 109 ILE A CA 1
ATOM 851 C C . ILE A 1 109 ? 15.214 7.323 -0.305 1.00 91.25 109 ILE A C 1
ATOM 853 O O . ILE A 1 109 ? 13.989 7.477 -0.217 1.00 91.25 109 ILE A O 1
ATOM 857 N N . ASP A 1 110 ? 15.929 7.731 -1.351 1.00 92.75 110 ASP A N 1
ATOM 858 C CA . ASP A 1 110 ? 15.330 8.441 -2.475 1.00 92.75 110 ASP A CA 1
ATOM 859 C C . ASP A 1 110 ? 14.762 7.499 -3.544 1.00 92.75 110 ASP A C 1
ATOM 861 O O . ASP A 1 110 ? 14.984 6.284 -3.551 1.00 92.75 110 ASP A O 1
ATOM 865 N N . PHE A 1 111 ? 13.971 8.071 -4.452 1.00 96.25 111 PHE A N 1
ATOM 866 C CA . PHE A 1 111 ? 13.337 7.296 -5.513 1.00 96.25 111 PHE A CA 1
ATOM 867 C C . PHE A 1 111 ? 14.358 6.684 -6.483 1.00 96.25 111 PHE A C 1
ATOM 869 O O . PHE A 1 111 ? 14.158 5.577 -6.973 1.00 96.25 111 PHE A O 1
ATOM 876 N N . LYS A 1 112 ? 15.481 7.358 -6.746 1.00 94.12 112 LYS A N 1
ATOM 877 C CA . LYS A 1 112 ? 16.513 6.844 -7.653 1.00 94.12 112 LYS A CA 1
ATOM 878 C C . LYS A 1 112 ? 17.209 5.616 -7.064 1.00 94.12 112 LYS A C 1
ATOM 880 O O . LYS A 1 112 ? 17.582 4.717 -7.812 1.00 94.12 112 LYS A O 1
ATOM 885 N N . GLU A 1 113 ? 17.377 5.582 -5.749 1.00 94.44 113 GLU A N 1
ATOM 886 C CA . GLU A 1 113 ? 17.974 4.470 -5.023 1.00 94.44 113 GLU A CA 1
ATOM 887 C C . GLU A 1 113 ? 17.018 3.277 -4.902 1.00 94.44 113 GLU A C 1
ATOM 889 O O . GLU A 1 113 ? 17.436 2.138 -5.114 1.00 94.44 113 GLU A O 1
ATOM 894 N N . ALA A 1 114 ? 15.743 3.521 -4.572 1.00 96.25 114 ALA A N 1
ATOM 895 C CA . ALA A 1 114 ? 14.835 2.468 -4.115 1.00 96.25 114 ALA A CA 1
ATOM 896 C C . ALA A 1 114 ? 13.420 2.523 -4.721 1.00 96.25 114 ALA A C 1
ATOM 898 O O . ALA A 1 114 ? 12.461 2.126 -4.057 1.00 96.25 114 ALA A O 1
ATOM 899 N N . ALA A 1 115 ? 13.260 2.983 -5.968 1.00 97.44 115 ALA A N 1
ATOM 900 C CA . ALA A 1 115 ? 11.947 3.178 -6.600 1.00 97.44 115 ALA A CA 1
ATOM 901 C C . ALA A 1 115 ? 10.938 2.026 -6.410 1.00 97.44 115 ALA A C 1
ATOM 903 O O . ALA A 1 115 ? 9.813 2.324 -6.004 1.00 97.44 115 ALA A O 1
ATOM 904 N N . PRO A 1 116 ? 11.277 0.732 -6.619 1.00 97.62 116 PRO A N 1
ATOM 905 C CA . PRO A 1 116 ? 10.305 -0.340 -6.406 1.00 97.62 116 PRO A CA 1
ATOM 906 C C . PRO A 1 116 ? 9.790 -0.396 -4.961 1.00 97.62 116 PRO A C 1
ATOM 908 O O . PRO A 1 116 ? 8.598 -0.601 -4.742 1.00 97.62 116 PRO A O 1
ATOM 911 N N . SER A 1 117 ? 10.664 -0.170 -3.976 1.00 96.44 117 SER A N 1
ATOM 912 C CA . SER A 1 117 ? 10.287 -0.114 -2.560 1.00 96.44 117 SER A CA 1
ATOM 913 C C . SER A 1 117 ? 9.430 1.105 -2.247 1.00 96.44 117 SER A C 1
ATOM 915 O O . SER A 1 117 ? 8.430 0.979 -1.547 1.00 96.44 117 SER A O 1
ATOM 917 N N . VAL A 1 118 ? 9.792 2.276 -2.779 1.00 97.94 118 VAL A N 1
ATOM 918 C CA . VAL A 1 118 ? 8.997 3.496 -2.592 1.00 97.94 118 VAL A CA 1
ATOM 919 C C . VAL A 1 118 ? 7.580 3.278 -3.115 1.00 97.94 118 VAL A C 1
ATOM 921 O O . VAL A 1 118 ? 6.625 3.549 -2.394 1.00 97.94 118 VAL A O 1
ATOM 924 N N . LEU A 1 119 ? 7.433 2.735 -4.327 1.00 98.25 119 LEU A N 1
ATOM 925 C CA . LEU A 1 119 ? 6.120 2.437 -4.896 1.00 98.25 119 LEU A CA 1
ATOM 926 C C . LEU A 1 119 ? 5.349 1.430 -4.040 1.00 98.25 119 LEU A C 1
ATOM 928 O O . LEU A 1 119 ? 4.208 1.703 -3.686 1.00 98.25 119 LEU A O 1
ATOM 932 N N . MET A 1 120 ? 5.974 0.313 -3.663 1.00 97.69 120 MET A N 1
ATOM 933 C CA . MET A 1 120 ? 5.328 -0.714 -2.842 1.00 97.69 120 MET A CA 1
ATOM 934 C C . MET A 1 120 ? 4.747 -0.126 -1.545 1.00 97.69 120 MET A C 1
ATOM 936 O O . MET A 1 120 ? 3.592 -0.344 -1.200 1.00 97.69 120 MET A O 1
ATOM 940 N N . TYR A 1 121 ? 5.530 0.663 -0.814 1.00 97.19 121 TYR A N 1
ATOM 941 C CA . TYR A 1 121 ? 5.109 1.095 0.519 1.00 97.19 121 TYR A CA 1
ATOM 942 C C . TYR A 1 121 ? 4.258 2.368 0.520 1.00 97.19 121 TYR A C 1
ATOM 944 O O . TYR A 1 121 ? 3.356 2.490 1.348 1.00 97.19 121 TYR A O 1
ATOM 952 N N . VAL A 1 122 ? 4.483 3.309 -0.407 1.00 97.81 122 VAL A N 1
ATOM 953 C CA . VAL A 1 122 ? 3.628 4.504 -0.539 1.00 97.81 122 VAL A CA 1
ATOM 954 C C . VAL A 1 122 ? 2.199 4.093 -0.888 1.00 97.81 122 VAL A C 1
ATOM 956 O O . VAL A 1 122 ? 1.241 4.548 -0.255 1.00 97.81 122 VAL A O 1
ATOM 959 N N . PHE A 1 123 ? 2.055 3.196 -1.865 1.00 98.44 123 PHE A N 1
ATOM 960 C CA . PHE A 1 123 ? 0.759 2.828 -2.422 1.00 98.44 123 PHE A CA 1
ATOM 961 C C . PHE A 1 123 ? -0.021 1.786 -1.606 1.00 98.44 123 PHE A C 1
ATOM 963 O O . PHE A 1 123 ? -1.187 1.520 -1.918 1.00 98.44 123 PHE A O 1
ATOM 970 N N . GLU A 1 124 ? 0.554 1.268 -0.518 1.00 97.50 124 GLU A N 1
ATOM 971 C CA . GLU A 1 124 ? -0.141 0.433 0.470 1.00 97.50 124 GLU A CA 1
ATOM 972 C C . GLU A 1 124 ? -1.368 1.168 1.048 1.00 97.50 124 GLU A C 1
ATOM 974 O O . GLU A 1 124 ? -2.483 0.644 1.030 1.00 97.50 124 GLU A O 1
ATOM 979 N N . SER A 1 125 ? -1.209 2.434 1.465 1.00 97.88 125 SER A N 1
ATOM 980 C CA . SER A 1 125 ? -2.322 3.259 1.980 1.00 97.88 125 SER A CA 1
ATOM 981 C C . SER A 1 125 ? -3.415 3.516 0.942 1.00 97.88 125 SER A C 1
ATOM 983 O O . SER A 1 125 ? -4.601 3.481 1.271 1.00 97.88 125 SER A O 1
ATOM 985 N N . TYR A 1 126 ? -3.030 3.727 -0.318 1.00 98.38 126 TYR A N 1
ATOM 986 C CA . TYR A 1 126 ? -3.960 3.960 -1.421 1.00 98.38 126 TYR A CA 1
ATOM 987 C C . TYR A 1 126 ? -4.797 2.707 -1.663 1.00 98.38 126 TYR A C 1
ATOM 989 O O . TYR A 1 126 ? -6.022 2.767 -1.734 1.00 98.38 126 TYR A O 1
ATOM 997 N N . SER A 1 127 ? -4.122 1.559 -1.726 1.00 97.94 127 SER A N 1
ATOM 998 C CA . SER A 1 127 ? -4.728 0.255 -1.987 1.00 97.94 127 SER A CA 1
ATOM 999 C C . SER A 1 127 ? -5.675 -0.170 -0.863 1.00 97.94 127 SER A C 1
ATOM 1001 O O . SER A 1 127 ? -6.795 -0.602 -1.139 1.00 97.94 127 SER A O 1
ATOM 1003 N N . ALA A 1 128 ? -5.275 0.017 0.397 1.00 97.44 128 ALA A N 1
ATOM 1004 C CA . ALA A 1 128 ? -6.129 -0.246 1.555 1.00 97.44 128 ALA A CA 1
ATOM 1005 C C . ALA A 1 128 ? -7.328 0.714 1.634 1.00 97.44 128 ALA A C 1
ATOM 1007 O O . ALA A 1 128 ? -8.412 0.329 2.070 1.00 97.44 128 ALA A O 1
ATOM 1008 N N . GLY A 1 129 ? -7.145 1.962 1.196 1.00 97.06 129 GLY A N 1
ATOM 1009 C CA . GLY A 1 129 ? -8.125 3.035 1.319 1.00 97.06 129 GLY A CA 1
ATOM 1010 C C . GLY A 1 129 ? -9.092 3.204 0.147 1.00 97.06 129 GLY A C 1
ATOM 1011 O O . GLY A 1 129 ? -9.950 4.074 0.240 1.00 97.06 129 GLY A O 1
ATOM 1012 N N . MET A 1 130 ? -9.005 2.426 -0.942 1.00 96.56 130 MET A N 1
ATOM 1013 C CA . MET A 1 130 ? -9.706 2.714 -2.215 1.00 96.56 130 MET A CA 1
ATOM 1014 C C . MET A 1 130 ? -11.196 3.072 -2.075 1.00 96.56 130 MET A C 1
ATOM 1016 O O . MET A 1 130 ? -11.657 4.039 -2.682 1.00 96.56 130 MET A O 1
ATOM 1020 N N . LYS A 1 131 ? -11.941 2.340 -1.233 1.00 95.25 131 LYS A N 1
ATOM 1021 C CA . LYS A 1 131 ? -13.357 2.621 -0.920 1.00 95.25 131 LYS A CA 1
ATOM 1022 C C . LYS A 1 131 ? -13.550 4.034 -0.368 1.00 95.25 131 LYS A C 1
ATOM 1024 O O . LYS A 1 131 ? -14.436 4.762 -0.808 1.00 95.25 131 LYS A O 1
ATOM 1029 N N . GLN A 1 132 ? -12.701 4.410 0.580 1.00 97.06 132 GLN A N 1
ATOM 1030 C CA . GLN A 1 132 ? -12.756 5.680 1.294 1.00 97.06 132 GLN A CA 1
ATOM 1031 C C . GLN A 1 132 ? -12.207 6.836 0.458 1.00 97.06 132 GLN A C 1
ATOM 1033 O O . GLN A 1 132 ? -12.734 7.944 0.527 1.00 97.06 132 GLN A O 1
ATOM 1038 N N . LEU A 1 133 ? -11.197 6.571 -0.376 1.00 97.56 133 LEU A N 1
ATOM 1039 C CA . LEU A 1 133 ? -10.705 7.533 -1.357 1.00 97.56 133 LEU A CA 1
ATOM 1040 C C . LEU A 1 133 ? -11.804 7.867 -2.362 1.00 97.56 133 LEU A C 1
ATOM 1042 O O . LEU A 1 133 ? -12.131 9.033 -2.515 1.00 97.56 133 LEU A O 1
ATOM 1046 N N . LYS A 1 134 ? -12.454 6.862 -2.962 1.00 96.56 134 LYS A N 1
ATOM 1047 C CA . LYS A 1 134 ? -13.543 7.067 -3.933 1.00 96.56 134 LYS A CA 1
ATOM 1048 C C . LYS A 1 134 ? -14.738 7.832 -3.353 1.00 96.56 134 LYS A C 1
ATOM 1050 O O . LYS A 1 134 ? -15.409 8.558 -4.082 1.00 96.56 134 LYS A O 1
ATOM 1055 N N . ALA A 1 135 ? -15.001 7.693 -2.054 1.00 96.44 135 ALA A N 1
ATOM 1056 C CA . ALA A 1 135 ? -16.042 8.449 -1.356 1.00 96.44 13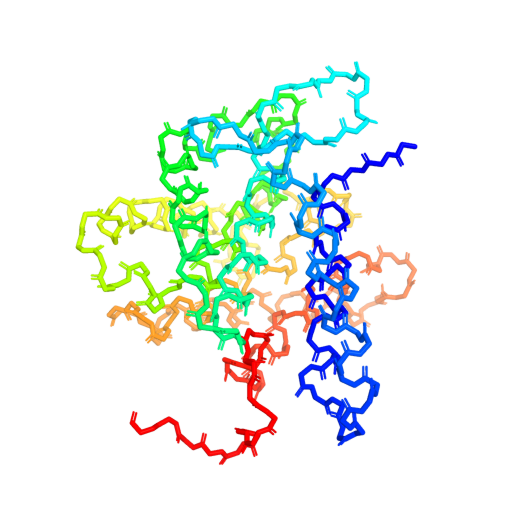5 ALA A CA 1
ATOM 1057 C C . ALA A 1 135 ? -15.686 9.937 -1.131 1.00 96.44 135 ALA A C 1
ATOM 1059 O O . ALA A 1 135 ? -16.558 10.722 -0.762 1.00 96.44 135 ALA A O 1
ATOM 1060 N N . ASN A 1 136 ? -14.432 10.341 -1.359 1.00 97.44 136 ASN A N 1
ATOM 1061 C CA . ASN A 1 136 ? -13.953 11.718 -1.265 1.00 97.44 136 ASN A CA 1
ATOM 1062 C C . ASN A 1 136 ? -13.446 12.197 -2.642 1.00 97.44 136 ASN A C 1
ATOM 1064 O O . ASN A 1 136 ? -12.303 11.909 -2.990 1.00 97.44 136 ASN A O 1
ATOM 1068 N N . PRO A 1 137 ? -14.244 12.959 -3.417 1.00 96.62 137 PRO A N 1
ATOM 1069 C CA . PRO A 1 137 ? -13.892 13.331 -4.790 1.00 96.62 137 PRO A CA 1
ATOM 1070 C C . PRO A 1 137 ? -12.540 14.039 -4.936 1.00 96.62 137 PRO A C 1
ATOM 1072 O O . PRO A 1 137 ? -11.798 13.744 -5.865 1.00 96.62 137 PRO A O 1
ATOM 1075 N N . THR A 1 138 ? -12.191 14.940 -4.013 1.00 97.12 138 THR A N 1
ATOM 1076 C CA . THR A 1 138 ? -10.912 15.662 -4.074 1.00 97.12 138 THR A CA 1
ATOM 1077 C C . THR A 1 138 ? -9.741 14.712 -3.872 1.00 97.12 138 THR A C 1
ATOM 1079 O O . THR A 1 138 ? -8.828 14.668 -4.693 1.00 97.12 138 THR A O 1
ATOM 1082 N N . LEU A 1 139 ? -9.787 13.916 -2.800 1.00 97.25 139 LEU A N 1
ATOM 1083 C CA . LEU A 1 139 ? -8.707 12.986 -2.488 1.00 97.25 139 LEU A CA 1
ATOM 1084 C C . LEU A 1 139 ? -8.601 11.884 -3.552 1.00 97.25 139 LEU A C 1
ATOM 1086 O O . LEU A 1 139 ? -7.498 11.476 -3.895 1.00 97.25 139 LEU A O 1
ATOM 1090 N N . TRP A 1 140 ? -9.734 11.450 -4.111 1.00 98.06 140 TRP A N 1
ATOM 1091 C CA . TRP A 1 140 ? -9.792 10.511 -5.226 1.00 98.06 140 TRP A CA 1
ATOM 1092 C C . TRP A 1 140 ? -9.035 11.020 -6.451 1.00 98.06 140 TRP A C 1
ATOM 1094 O O . TRP A 1 140 ? -8.143 10.329 -6.935 1.00 98.06 140 TRP A O 1
ATOM 1104 N N . GLU A 1 141 ? -9.349 12.225 -6.932 1.00 98.19 141 GLU A N 1
ATOM 1105 C CA . GLU A 1 141 ? -8.703 12.782 -8.126 1.00 98.19 141 GLU A CA 1
ATOM 1106 C C . GLU A 1 141 ? -7.199 12.985 -7.920 1.00 98.19 141 GLU A C 1
ATOM 1108 O O . GLU A 1 141 ? -6.401 12.618 -8.784 1.00 98.19 141 GLU A O 1
ATOM 1113 N N . GLU A 1 142 ? -6.788 13.488 -6.754 1.00 98.00 142 GLU A N 1
ATOM 1114 C CA . GLU A 1 142 ? -5.368 13.617 -6.415 1.00 98.00 142 GLU A CA 1
ATOM 1115 C C . GLU A 1 142 ? -4.666 12.252 -6.374 1.00 98.00 142 GLU A C 1
ATOM 1117 O O . GLU A 1 142 ? -3.588 12.083 -6.946 1.00 98.00 142 GLU A O 1
ATOM 1122 N N . SER A 1 143 ? -5.293 11.249 -5.755 1.00 98.38 143 SER A N 1
ATOM 1123 C CA . SER A 1 143 ? -4.743 9.898 -5.698 1.00 98.38 143 SER A CA 1
ATOM 1124 C C . SER A 1 143 ? -4.660 9.238 -7.074 1.00 98.38 143 SER A C 1
ATOM 1126 O O . SER A 1 143 ? -3.702 8.514 -7.343 1.00 98.38 143 SER A O 1
ATOM 1128 N N . LEU A 1 144 ? -5.613 9.504 -7.973 1.00 98.44 144 LEU A N 1
ATOM 1129 C CA . LEU A 1 144 ? -5.575 9.004 -9.347 1.00 98.44 144 LEU A CA 1
ATOM 1130 C C . LEU A 1 144 ? -4.399 9.564 -10.147 1.00 98.44 144 LEU A C 1
ATOM 1132 O O . LEU A 1 144 ? -3.901 8.868 -11.033 1.00 98.44 144 LEU A O 1
ATOM 1136 N N . VAL A 1 145 ? -3.953 10.790 -9.869 1.00 98.25 145 VAL A N 1
ATOM 1137 C CA . VAL A 1 145 ? -2.749 11.347 -10.505 1.00 98.25 145 VAL A CA 1
ATOM 1138 C C . VAL A 1 145 ? -1.522 10.524 -10.117 1.00 98.25 145 VAL A C 1
ATOM 1140 O O . VAL A 1 145 ? -0.770 10.097 -10.994 1.00 98.25 145 VAL A O 1
ATOM 1143 N N . GLU A 1 146 ? -1.345 10.243 -8.826 1.00 98.38 146 GLU A N 1
ATOM 1144 C CA . GLU A 1 146 ? -0.196 9.471 -8.343 1.00 98.38 146 GLU A CA 1
ATOM 1145 C C . GLU A 1 146 ? -0.259 8.002 -8.785 1.00 98.38 146 GLU A C 1
ATOM 1147 O O . GLU A 1 146 ? 0.751 7.460 -9.231 1.00 98.38 146 GLU A O 1
ATOM 1152 N N . ILE A 1 147 ? -1.439 7.369 -8.762 1.00 98.56 147 ILE A N 1
ATOM 1153 C CA . ILE A 1 147 ? -1.615 5.995 -9.264 1.00 98.56 147 ILE A CA 1
ATOM 1154 C C . ILE A 1 147 ? -1.235 5.909 -10.747 1.00 98.56 147 ILE A C 1
ATOM 1156 O O . ILE A 1 147 ? -0.507 4.998 -11.136 1.00 98.56 147 ILE A O 1
ATOM 1160 N N . ARG A 1 148 ? -1.663 6.860 -11.590 1.00 98.31 148 ARG A N 1
ATOM 1161 C CA . ARG A 1 148 ? -1.292 6.863 -13.017 1.00 98.31 148 ARG A CA 1
ATOM 1162 C C . ARG A 1 148 ? 0.216 6.985 -13.217 1.00 98.31 148 ARG A C 1
ATOM 1164 O O . ARG A 1 148 ? 0.774 6.205 -13.981 1.00 98.31 148 ARG A O 1
ATOM 1171 N N . ARG A 1 149 ? 0.880 7.882 -12.482 1.00 98.38 149 ARG A N 1
ATOM 1172 C CA . ARG A 1 149 ? 2.348 8.016 -12.518 1.00 98.38 149 ARG A CA 1
ATOM 1173 C C . ARG A 1 149 ? 3.052 6.724 -12.110 1.00 98.38 149 ARG A C 1
ATOM 1175 O O . ARG A 1 149 ? 4.030 6.327 -12.735 1.00 98.38 149 ARG A O 1
ATOM 1182 N N . ALA A 1 150 ? 2.547 6.040 -11.085 1.00 98.38 150 ALA A N 1
ATOM 1183 C CA . ALA A 1 150 ? 3.086 4.750 -10.671 1.00 98.38 150 ALA A CA 1
ATOM 1184 C C . ALA A 1 150 ? 2.906 3.679 -11.755 1.00 98.38 150 ALA A C 1
ATOM 1186 O O . ALA A 1 150 ? 3.835 2.921 -12.021 1.00 98.38 150 ALA A O 1
ATOM 1187 N N . LEU A 1 151 ? 1.745 3.633 -12.414 1.00 98.31 151 LEU A N 1
ATOM 1188 C CA . LEU A 1 151 ? 1.480 2.703 -13.515 1.00 98.31 151 LEU A CA 1
ATOM 1189 C C . LEU A 1 151 ? 2.369 2.963 -14.736 1.00 98.31 151 LEU A C 1
ATOM 1191 O O . LEU A 1 151 ? 2.852 2.003 -15.338 1.00 98.31 151 LEU A O 1
ATOM 1195 N N . GLU A 1 152 ? 2.612 4.231 -15.073 1.00 97.56 152 GLU A N 1
ATOM 1196 C CA . GLU A 1 152 ? 3.566 4.645 -16.112 1.00 97.56 152 GLU A CA 1
ATOM 1197 C C . GLU A 1 152 ? 4.991 4.212 -15.755 1.00 97.56 152 GLU A C 1
ATOM 1199 O O . GLU A 1 152 ? 5.694 3.629 -16.579 1.00 97.56 152 GLU A O 1
ATOM 1204 N N . TRP A 1 153 ? 5.406 4.414 -14.501 1.00 97.69 153 TRP A N 1
ATOM 1205 C CA . TRP A 1 153 ? 6.707 3.941 -14.038 1.00 97.69 153 TRP A CA 1
ATOM 1206 C C . TRP A 1 153 ? 6.819 2.415 -14.131 1.00 97.69 153 TRP A C 1
ATOM 1208 O O . TRP A 1 153 ? 7.829 1.901 -14.610 1.00 97.69 153 TRP A O 1
ATOM 1218 N N . MET A 1 154 ? 5.785 1.683 -13.705 1.00 97.44 154 MET A N 1
ATOM 1219 C CA . MET A 1 154 ? 5.754 0.220 -13.779 1.00 97.44 154 MET A CA 1
ATOM 1220 C C . MET A 1 154 ? 5.853 -0.266 -15.228 1.00 97.44 154 MET A C 1
ATOM 1222 O O . MET A 1 154 ? 6.611 -1.195 -15.489 1.00 97.44 154 MET A O 1
ATOM 1226 N N . ASP A 1 155 ? 5.154 0.375 -16.170 1.00 96.00 155 ASP A N 1
ATOM 1227 C CA . ASP A 1 155 ? 5.239 0.061 -17.606 1.00 96.00 155 ASP A CA 1
ATOM 1228 C C . ASP A 1 155 ? 6.671 0.185 -18.133 1.00 96.00 155 ASP A C 1
ATOM 1230 O O . ASP A 1 155 ? 7.174 -0.713 -18.803 1.00 96.00 155 ASP A O 1
ATOM 1234 N N . ALA A 1 156 ? 7.367 1.249 -17.735 1.00 96.19 156 ALA A N 1
ATOM 1235 C CA . ALA A 1 156 ? 8.731 1.516 -18.168 1.00 96.19 156 ALA A CA 1
ATOM 1236 C C . ALA A 1 156 ? 9.809 0.649 -17.483 1.00 96.19 156 ALA A C 1
ATOM 1238 O O . ALA A 1 156 ? 10.959 0.676 -17.919 1.00 96.19 156 ALA A O 1
ATOM 1239 N N . ASN A 1 157 ? 9.492 -0.085 -16.407 1.00 96.69 157 ASN A N 1
ATOM 1240 C CA . ASN A 1 157 ? 10.507 -0.748 -15.568 1.00 96.69 157 ASN A CA 1
ATOM 1241 C C . ASN A 1 157 ? 10.279 -2.249 -15.321 1.00 96.69 157 ASN A C 1
ATOM 1243 O O . ASN A 1 157 ? 11.215 -2.934 -14.906 1.00 96.69 157 ASN A O 1
ATOM 1247 N N . GLN A 1 158 ? 9.078 -2.777 -15.561 1.00 96.12 158 GLN A N 1
ATOM 1248 C CA . GLN A 1 158 ? 8.746 -4.185 -15.320 1.00 96.12 158 GLN A CA 1
ATOM 1249 C C . GLN A 1 158 ? 9.142 -5.080 -16.501 1.00 96.12 158 GLN A C 1
ATOM 1251 O O . GLN A 1 158 ? 8.655 -4.930 -17.625 1.00 96.12 158 GLN A O 1
ATOM 1256 N N . ARG A 1 159 ? 10.021 -6.054 -16.248 1.00 95.44 159 ARG A N 1
ATOM 1257 C CA . ARG A 1 159 ? 10.597 -6.904 -17.304 1.00 95.44 159 ARG A CA 1
ATOM 1258 C C . ARG A 1 159 ? 9.588 -7.849 -17.940 1.00 95.44 159 ARG A C 1
ATOM 1260 O O . ARG A 1 159 ? 9.669 -8.101 -19.140 1.00 95.44 159 ARG A O 1
ATOM 1267 N N . GLY A 1 160 ? 8.603 -8.334 -17.188 1.00 94.62 160 GLY A N 1
ATOM 1268 C CA . GLY A 1 160 ? 7.528 -9.158 -17.738 1.00 94.62 160 GLY A CA 1
ATOM 1269 C C . GLY A 1 160 ? 6.641 -8.411 -18.732 1.00 94.62 160 GLY A C 1
ATOM 1270 O O . GLY A 1 160 ? 5.942 -9.045 -19.518 1.00 94.62 160 GLY A O 1
ATOM 1271 N N . ARG A 1 161 ? 6.722 -7.076 -18.758 1.00 92.12 161 ARG A N 1
ATOM 1272 C CA . ARG A 1 161 ? 6.027 -6.200 -19.711 1.00 92.12 161 ARG A CA 1
ATOM 1273 C C . ARG A 1 161 ? 6.914 -5.758 -20.882 1.00 92.12 161 ARG A C 1
ATOM 1275 O O . ARG A 1 161 ? 6.465 -5.001 -21.734 1.00 92.12 161 ARG A O 1
ATOM 1282 N N . GLY A 1 162 ? 8.141 -6.278 -20.968 1.00 90.69 162 GLY A N 1
ATOM 1283 C CA . GLY A 1 162 ? 9.081 -6.007 -22.058 1.00 90.69 162 GLY A CA 1
ATOM 1284 C C . GLY A 1 162 ? 10.045 -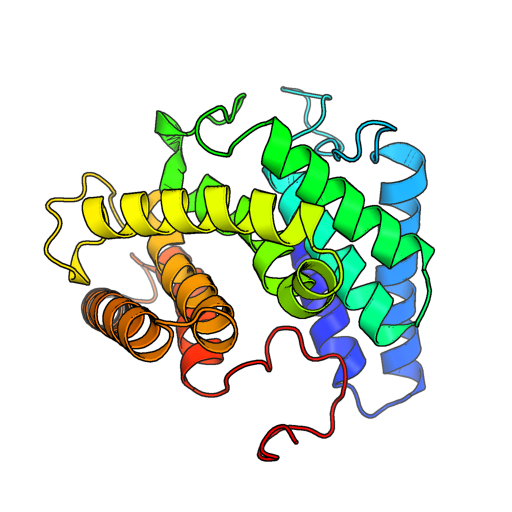4.849 -21.798 1.00 90.69 162 GLY A C 1
ATOM 1285 O O . GLY A 1 162 ? 10.805 -4.498 -22.697 1.00 90.69 162 GLY A O 1
ATOM 1286 N N . ALA A 1 163 ? 10.050 -4.269 -20.595 1.00 92.69 163 ALA A N 1
ATOM 1287 C CA . ALA A 1 163 ? 11.008 -3.229 -20.244 1.00 92.69 163 ALA A CA 1
ATOM 1288 C C . ALA A 1 163 ? 12.427 -3.795 -20.067 1.00 92.69 163 ALA A C 1
ATOM 1290 O O . ALA A 1 163 ? 12.626 -4.833 -19.431 1.00 92.69 163 ALA A O 1
ATOM 1291 N N . GLU A 1 164 ? 13.435 -3.044 -20.510 1.00 87.00 164 GLU A N 1
ATOM 1292 C CA . GLU A 1 164 ? 14.852 -3.285 -20.195 1.00 87.00 164 GLU A CA 1
ATOM 1293 C C . GLU A 1 164 ? 15.207 -2.759 -18.788 1.00 87.00 164 GLU A C 1
ATOM 1295 O O . GLU A 1 164 ? 16.208 -2.074 -18.583 1.00 87.00 164 GLU A O 1
ATOM 1300 N N . GLY A 1 165 ? 14.343 -3.027 -17.803 1.00 77.00 165 GLY A N 1
ATOM 1301 C CA . GLY A 1 165 ? 14.429 -2.445 -16.466 1.00 77.00 165 GLY A CA 1
ATOM 1302 C C . GLY A 1 165 ? 15.788 -2.675 -15.793 1.00 77.00 165 GLY A C 1
ATOM 1303 O O . GLY A 1 165 ? 16.302 -3.801 -15.749 1.00 77.00 165 GLY A O 1
ATOM 1304 N N . VAL A 1 166 ? 16.338 -1.603 -15.209 1.00 87.56 166 VAL A N 1
ATOM 1305 C CA . VAL A 1 166 ? 17.644 -1.588 -14.515 1.00 87.56 166 VAL A CA 1
ATOM 1306 C C . VAL A 1 166 ? 17.629 -2.299 -13.161 1.00 87.56 166 VAL A C 1
ATOM 1308 O O . VAL A 1 166 ? 18.678 -2.528 -12.565 1.00 87.56 166 VAL A O 1
ATOM 1311 N N . TRP A 1 167 ? 16.443 -2.636 -12.659 1.00 93.50 167 TRP A N 1
ATOM 1312 C CA . TRP A 1 167 ? 16.264 -3.199 -11.330 1.00 93.50 167 TRP A CA 1
ATOM 1313 C C . TRP A 1 167 ? 16.559 -4.692 -11.312 1.00 93.50 167 TRP A C 1
ATOM 1315 O O . TRP A 1 167 ? 15.947 -5.484 -12.032 1.00 93.50 167 TRP A O 1
ATOM 1325 N N . ASP A 1 168 ? 17.495 -5.067 -10.448 1.00 92.00 168 ASP A N 1
ATOM 1326 C CA . ASP A 1 168 ? 17.772 -6.457 -10.125 1.00 92.00 168 ASP A CA 1
ATOM 1327 C C . ASP A 1 168 ? 16.748 -6.975 -9.107 1.00 92.00 168 ASP A C 1
ATOM 1329 O O . ASP A 1 168 ? 16.668 -6.476 -7.983 1.00 92.00 168 ASP A O 1
ATOM 1333 N N . TYR A 1 169 ? 15.977 -7.988 -9.503 1.00 93.38 169 TYR A N 1
ATOM 1334 C CA . TYR A 1 169 ? 14.915 -8.596 -8.697 1.00 93.38 169 TYR A CA 1
ATOM 1335 C C . TYR A 1 169 ? 15.469 -9.320 -7.455 1.00 93.38 169 TYR A C 1
ATOM 1337 O O . TYR A 1 169 ? 14.708 -9.605 -6.529 1.00 93.38 169 TYR A O 1
ATOM 1345 N N . ASP A 1 170 ? 16.785 -9.545 -7.399 1.00 90.25 170 ASP A N 1
ATOM 1346 C CA . ASP A 1 170 ? 17.469 -10.222 -6.288 1.00 90.25 170 ASP A CA 1
ATOM 1347 C C . ASP A 1 170 ? 18.054 -9.226 -5.289 1.00 90.25 170 ASP A C 1
ATOM 1349 O O . ASP A 1 170 ? 18.413 -9.575 -4.163 1.00 90.25 170 ASP A O 1
ATOM 1353 N N . HIS A 1 171 ? 18.120 -7.954 -5.679 1.00 92.00 171 HIS A N 1
ATOM 1354 C CA . HIS A 1 171 ? 18.579 -6.883 -4.819 1.00 92.00 171 HIS A CA 1
ATOM 1355 C C . HIS A 1 171 ? 17.496 -6.486 -3.806 1.00 92.00 171 HIS A C 1
ATOM 1357 O O . HIS A 1 171 ? 16.291 -6.561 -4.074 1.00 92.00 171 HIS A O 1
ATOM 1363 N N . GLN A 1 172 ? 17.921 -5.968 -2.648 1.00 91.00 172 GLN A N 1
ATOM 1364 C CA . GLN A 1 172 ? 17.011 -5.534 -1.582 1.00 91.00 172 GLN A CA 1
ATOM 1365 C C . GLN A 1 172 ? 15.915 -4.580 -2.079 1.00 91.00 172 GLN A C 1
ATOM 1367 O O . GLN A 1 172 ? 14.781 -4.672 -1.622 1.00 91.00 172 GLN A O 1
ATOM 1372 N N . TRP A 1 173 ? 16.216 -3.708 -3.042 1.00 94.56 173 TRP A N 1
ATOM 1373 C CA . TRP A 1 173 ? 15.245 -2.764 -3.596 1.00 94.56 173 TRP A CA 1
ATOM 1374 C C . TRP A 1 173 ? 14.428 -3.361 -4.739 1.00 94.56 173 TRP A C 1
ATOM 1376 O O . TRP A 1 173 ? 13.207 -3.242 -4.736 1.00 94.56 173 TRP A O 1
ATOM 1386 N N . GLY A 1 174 ? 15.064 -4.057 -5.684 1.00 95.69 174 GLY A N 1
ATOM 1387 C CA . GLY A 1 174 ? 14.359 -4.613 -6.841 1.00 95.69 174 GLY A CA 1
ATOM 1388 C C . GLY A 1 174 ? 13.443 -5.788 -6.505 1.00 95.69 174 GLY A C 1
ATOM 1389 O O . GLY A 1 174 ? 12.430 -5.960 -7.174 1.00 95.69 174 GLY A O 1
ATOM 1390 N N . SER A 1 175 ? 13.685 -6.515 -5.411 1.00 95.44 175 SER A N 1
ATOM 1391 C CA . SER A 1 175 ? 12.782 -7.581 -4.941 1.00 95.44 175 SER A CA 1
ATOM 1392 C C . SER A 1 175 ? 11.338 -7.120 -4.690 1.00 95.44 175 SER A C 1
ATOM 1394 O O . SER A 1 175 ? 10.411 -7.927 -4.774 1.00 95.44 175 SER A O 1
ATOM 1396 N N . LYS A 1 176 ? 11.108 -5.818 -4.454 1.00 97.00 176 LYS A N 1
ATOM 1397 C CA . LYS A 1 176 ? 9.765 -5.246 -4.242 1.00 97.00 176 LYS A CA 1
ATOM 1398 C C . LYS A 1 176 ? 8.948 -5.175 -5.534 1.00 97.00 176 LYS A C 1
ATOM 1400 O O . LYS A 1 176 ? 7.727 -5.070 -5.463 1.00 97.00 176 LYS A O 1
ATOM 1405 N N . LEU A 1 177 ? 9.574 -5.359 -6.703 1.00 97.38 177 LEU A N 1
ATOM 1406 C CA . LEU A 1 177 ? 8.860 -5.591 -7.965 1.00 97.38 177 LEU A CA 1
ATOM 1407 C C . LEU A 1 177 ? 7.902 -6.783 -7.865 1.00 97.38 177 LEU A C 1
ATOM 1409 O O . LEU A 1 177 ? 6.846 -6.755 -8.489 1.00 97.38 177 LEU A O 1
ATOM 1413 N N . GLY A 1 178 ? 8.208 -7.767 -7.008 1.00 97.06 178 GLY A N 1
ATOM 1414 C CA . GLY A 1 178 ? 7.307 -8.873 -6.685 1.00 97.06 178 GLY A CA 1
ATOM 1415 C C . GLY A 1 178 ? 5.937 -8.433 -6.164 1.00 97.06 178 GLY A C 1
ATOM 1416 O O . GLY A 1 178 ? 4.937 -9.095 -6.432 1.00 97.06 178 GLY A O 1
ATOM 1417 N N . GLY A 1 179 ? 5.875 -7.310 -5.446 1.00 97.44 179 GLY A N 1
ATOM 1418 C CA . GLY A 1 179 ? 4.670 -6.802 -4.791 1.00 97.44 179 GLY A CA 1
ATOM 1419 C C . GLY A 1 179 ? 3.916 -5.750 -5.604 1.00 97.44 179 GLY A C 1
ATOM 1420 O O . GLY A 1 179 ? 2.758 -5.473 -5.326 1.00 97.44 179 GLY A O 1
ATOM 1421 N N . LEU A 1 180 ? 4.505 -5.179 -6.655 1.00 98.31 180 LEU A N 1
ATOM 1422 C CA . LEU A 1 180 ? 3.804 -4.165 -7.452 1.00 98.31 180 LEU A CA 1
ATOM 1423 C C . LEU A 1 180 ? 2.567 -4.697 -8.208 1.00 98.31 180 LEU A C 1
ATOM 1425 O O . LEU A 1 180 ? 1.584 -3.955 -8.297 1.00 98.31 180 LEU A O 1
ATOM 1429 N N . PRO A 1 181 ? 2.538 -5.948 -8.722 1.00 98.50 181 PRO A N 1
ATOM 1430 C CA . PRO A 1 181 ? 1.318 -6.515 -9.294 1.00 98.50 181 PRO A CA 1
ATOM 1431 C C . PRO A 1 181 ? 0.146 -6.555 -8.303 1.00 98.50 181 PRO A C 1
ATOM 1433 O O . PRO A 1 181 ? -0.995 -6.388 -8.722 1.00 98.50 181 PRO A O 1
ATOM 1436 N N . PHE A 1 182 ? 0.396 -6.703 -6.996 1.00 98.06 182 PHE A N 1
ATOM 1437 C CA . PHE A 1 182 ? -0.652 -6.636 -5.975 1.00 98.06 182 PHE A CA 1
ATOM 1438 C C . PHE A 1 182 ? -1.429 -5.313 -6.033 1.00 98.06 182 PHE A C 1
ATOM 1440 O O . PHE A 1 182 ? -2.659 -5.341 -6.115 1.00 98.06 182 PHE A O 1
ATOM 1447 N N . HIS A 1 183 ? -0.746 -4.165 -6.080 1.00 98.19 183 HIS A N 1
ATOM 1448 C CA . HIS A 1 183 ? -1.425 -2.872 -6.212 1.00 98.19 183 HIS A CA 1
ATOM 1449 C C . HIS A 1 183 ? -2.227 -2.780 -7.511 1.00 98.19 183 HIS A C 1
ATOM 1451 O O . HIS A 1 183 ? -3.372 -2.335 -7.495 1.00 98.19 183 HIS A O 1
ATOM 1457 N N . GLN A 1 184 ? -1.671 -3.269 -8.625 1.00 98.12 184 GLN A N 1
ATOM 1458 C CA . GLN A 1 184 ? -2.364 -3.292 -9.916 1.00 98.12 184 GLN A CA 1
ATOM 1459 C C . GLN A 1 184 ? -3.663 -4.111 -9.845 1.00 98.12 184 GLN A C 1
ATOM 1461 O O . GLN A 1 184 ? -4.708 -3.631 -10.285 1.00 98.12 184 GLN A O 1
ATOM 1466 N N . TYR A 1 185 ? -3.645 -5.296 -9.224 1.00 98.31 185 TYR A N 1
ATOM 1467 C CA . TYR A 1 185 ? -4.861 -6.086 -9.011 1.00 98.31 185 TYR A CA 1
ATOM 1468 C C . TYR A 1 185 ? -5.870 -5.372 -8.111 1.00 98.31 185 TYR A C 1
ATOM 1470 O O . TYR A 1 185 ? -7.065 -5.377 -8.417 1.00 98.31 185 TYR A O 1
ATOM 1478 N N . VAL A 1 186 ? -5.426 -4.713 -7.037 1.00 97.62 186 VAL A N 1
ATOM 1479 C CA . VAL A 1 186 ? -6.331 -3.918 -6.199 1.00 97.62 186 VAL A CA 1
ATOM 1480 C C . VAL A 1 186 ? -6.983 -2.820 -7.035 1.00 97.62 186 VAL A C 1
ATOM 1482 O O . VAL A 1 186 ? -8.209 -2.777 -7.115 1.00 97.62 186 VAL A O 1
ATOM 1485 N N . TRP A 1 187 ? -6.195 -1.979 -7.705 1.00 97.88 187 TRP A N 1
ATOM 1486 C CA . TRP A 1 187 ? -6.686 -0.850 -8.496 1.00 97.88 187 TRP A CA 1
ATOM 1487 C C . TRP A 1 187 ? -7.545 -1.270 -9.683 1.00 97.88 187 TRP A C 1
ATOM 1489 O O . TRP A 1 187 ? -8.490 -0.557 -10.020 1.00 97.88 187 TRP A O 1
ATOM 1499 N N . SER A 1 188 ? -7.294 -2.445 -10.267 1.00 97.50 188 SER A N 1
ATOM 1500 C CA . SER A 1 188 ? -8.073 -2.961 -11.397 1.00 97.50 188 SER A CA 1
ATOM 1501 C C . SER A 1 188 ? -9.573 -3.053 -11.100 1.00 97.50 188 SER A C 1
ATOM 1503 O O . SER A 1 188 ? -10.400 -2.920 -11.991 1.00 97.50 188 SER A O 1
ATOM 1505 N N . ARG A 1 189 ? -9.949 -3.214 -9.829 1.00 95.50 189 ARG A N 1
ATOM 1506 C CA . ARG A 1 189 ? -11.352 -3.309 -9.402 1.00 95.50 189 ARG A CA 1
ATOM 1507 C C . ARG A 1 189 ? -12.041 -1.952 -9.264 1.00 95.50 189 ARG A C 1
ATOM 1509 O O . ARG A 1 189 ? -13.257 -1.895 -9.105 1.00 95.50 189 ARG A O 1
ATOM 1516 N N . TRP A 1 190 ? -11.275 -0.866 -9.295 1.00 95.62 190 TRP A N 1
ATOM 1517 C CA . TRP A 1 190 ? -11.762 0.493 -9.053 1.00 95.62 190 TRP A CA 1
ATOM 1518 C C . TRP A 1 190 ? -11.608 1.417 -10.260 1.00 95.62 190 TRP A C 1
ATOM 1520 O O . TRP A 1 190 ? -12.341 2.404 -10.349 1.00 95.62 190 TRP A O 1
ATOM 1530 N N . LEU A 1 191 ? -10.663 1.118 -11.155 1.00 95.94 191 LEU A N 1
ATOM 1531 C CA . LEU A 1 191 ? -10.355 1.913 -12.341 1.00 95.94 191 LEU A CA 1
ATOM 1532 C C . LEU A 1 191 ? -11.121 1.414 -13.579 1.00 95.94 191 LEU A C 1
ATOM 1534 O O . LEU A 1 191 ? -11.390 0.218 -13.695 1.00 95.94 191 LEU A O 1
ATOM 1538 N N . PRO A 1 192 ? -11.475 2.310 -14.521 1.00 94.44 192 PRO A N 1
ATOM 1539 C CA . PRO A 1 192 ? -12.278 1.956 -15.694 1.00 94.44 192 PRO A CA 1
ATOM 1540 C C . PRO A 1 192 ? -11.582 0.983 -16.660 1.00 94.44 192 PRO A C 1
ATOM 1542 O O . PRO A 1 192 ? -12.258 0.243 -17.364 1.00 94.44 192 PRO A O 1
ATOM 1545 N N . ASP A 1 193 ? -10.250 0.956 -16.694 1.00 94.56 193 ASP A N 1
ATOM 1546 C CA . ASP A 1 193 ? -9.434 0.067 -17.528 1.00 94.56 193 ASP A CA 1
ATOM 1547 C C . ASP A 1 193 ? -8.929 -1.169 -16.762 1.00 94.56 193 ASP A C 1
ATOM 1549 O O . ASP A 1 193 ? -7.866 -1.720 -17.054 1.00 94.56 193 ASP A O 1
ATOM 1553 N N . GLY A 1 194 ? -9.718 -1.613 -15.782 1.00 95.94 194 GLY A N 1
ATOM 1554 C CA . GLY A 1 194 ? -9.373 -2.678 -14.851 1.00 95.94 194 GLY A CA 1
ATOM 1555 C C . GLY A 1 194 ? -8.872 -3.971 -15.487 1.00 95.94 194 GLY A C 1
ATOM 1556 O O . GLY A 1 194 ? -7.821 -4.476 -15.102 1.00 95.94 194 GLY A O 1
ATOM 1557 N N . GLU A 1 195 ? -9.572 -4.490 -16.497 1.00 97.19 195 GLU A N 1
ATOM 1558 C CA . GLU A 1 195 ? -9.182 -5.739 -17.171 1.00 97.19 195 GLU A CA 1
ATOM 1559 C C . GLU A 1 195 ? -7.788 -5.650 -17.801 1.00 97.19 195 GLU A C 1
ATOM 1561 O O . GLU A 1 195 ? -6.978 -6.568 -17.670 1.00 97.19 195 GLU A O 1
ATOM 1566 N N . ARG A 1 196 ? -7.481 -4.512 -18.437 1.00 97.31 196 ARG A N 1
ATOM 1567 C CA . ARG A 1 196 ? -6.160 -4.250 -19.015 1.00 97.31 196 ARG A CA 1
ATOM 1568 C C . ARG A 1 196 ? -5.100 -4.217 -17.919 1.00 97.31 196 ARG A C 1
ATOM 1570 O O . ARG A 1 196 ? -4.044 -4.818 -18.080 1.00 97.31 196 ARG A O 1
ATOM 1577 N N . LEU A 1 197 ? -5.388 -3.542 -16.807 1.00 97.56 197 LEU A N 1
ATOM 1578 C CA . LEU A 1 197 ? -4.462 -3.438 -15.686 1.00 97.56 197 LEU A CA 1
ATOM 1579 C C . LEU A 1 197 ? -4.160 -4.805 -15.052 1.00 97.56 197 LEU A C 1
ATOM 1581 O O . LEU A 1 197 ? -3.000 -5.125 -14.804 1.00 97.56 197 LEU A O 1
ATOM 1585 N N . ALA A 1 198 ? -5.182 -5.638 -14.850 1.00 98.06 198 ALA A N 1
ATOM 1586 C CA . ALA A 1 198 ? -5.000 -7.002 -14.361 1.00 98.06 198 ALA A CA 1
ATOM 1587 C C . ALA A 1 198 ? -4.167 -7.855 -15.336 1.00 98.06 198 ALA A C 1
ATOM 1589 O O . ALA A 1 198 ? -3.281 -8.588 -14.902 1.00 98.06 198 ALA A O 1
ATOM 1590 N N . ALA A 1 199 ? -4.380 -7.710 -16.648 1.00 98.12 199 ALA A N 1
ATOM 1591 C CA . ALA A 1 199 ? -3.598 -8.422 -17.657 1.00 98.12 199 ALA A CA 1
ATOM 1592 C C . ALA A 1 199 ? -2.113 -8.000 -17.683 1.00 98.12 199 ALA A C 1
ATOM 1594 O O . ALA A 1 199 ? -1.237 -8.836 -17.904 1.00 98.12 199 ALA A O 1
ATOM 1595 N N . GLU A 1 200 ? -1.797 -6.724 -17.444 1.00 98.00 200 GLU A N 1
ATOM 1596 C CA . GLU A 1 200 ? -0.403 -6.275 -17.293 1.00 98.00 200 GLU A CA 1
ATOM 1597 C C . GLU A 1 200 ? 0.244 -6.834 -16.016 1.00 98.00 200 GLU A C 1
ATOM 1599 O O . GLU A 1 200 ? 1.393 -7.285 -16.046 1.00 98.00 200 GLU A O 1
ATOM 1604 N N . ALA A 1 201 ? -0.512 -6.891 -14.917 1.00 98.25 201 ALA A N 1
ATOM 1605 C CA . ALA A 1 201 ? -0.078 -7.526 -13.677 1.00 98.25 201 ALA A CA 1
ATOM 1606 C C . ALA A 1 201 ? 0.181 -9.036 -13.859 1.00 98.25 201 ALA A C 1
ATOM 1608 O O . ALA A 1 201 ? 1.151 -9.565 -13.311 1.00 98.25 201 ALA A O 1
ATOM 1609 N N . ASP A 1 202 ? -0.635 -9.726 -14.665 1.00 98.50 202 ASP A N 1
ATOM 1610 C CA . ASP A 1 202 ? -0.449 -11.139 -15.019 1.00 98.50 202 ASP A CA 1
ATOM 1611 C C . ASP A 1 202 ? 0.874 -11.378 -15.760 1.00 98.50 202 ASP A C 1
ATOM 1613 O O . ASP A 1 202 ? 1.591 -12.333 -15.448 1.00 98.50 202 ASP A O 1
ATOM 1617 N N . LYS A 1 203 ? 1.222 -10.516 -16.727 1.00 98.31 203 LYS A N 1
ATOM 1618 C CA . LYS A 1 203 ? 2.480 -10.628 -17.488 1.00 98.31 203 LYS A CA 1
ATOM 1619 C C . LYS A 1 203 ? 3.697 -10.534 -16.575 1.00 98.31 203 LYS A C 1
ATOM 1621 O O . LYS A 1 203 ? 4.607 -11.361 -16.663 1.00 98.31 203 LYS A O 1
ATOM 1626 N N . GLU A 1 204 ? 3.695 -9.552 -15.677 1.00 97.94 204 GLU A N 1
ATOM 1627 C CA . GLU A 1 204 ? 4.783 -9.372 -14.721 1.00 97.94 204 GLU A CA 1
ATOM 1628 C C . GLU A 1 204 ? 4.871 -10.544 -13.740 1.00 97.94 204 GLU A C 1
ATOM 1630 O O . GLU A 1 204 ? 5.951 -11.093 -13.510 1.00 97.94 204 GLU A O 1
ATOM 1635 N N . LEU A 1 205 ? 3.733 -10.999 -13.213 1.00 97.56 205 LEU A N 1
ATOM 1636 C CA . LEU A 1 205 ? 3.711 -12.114 -12.274 1.00 97.56 205 LEU A CA 1
ATOM 1637 C C . LEU A 1 205 ? 4.152 -13.432 -12.928 1.00 97.56 205 LEU A C 1
ATOM 1639 O O . LEU A 1 205 ? 4.825 -14.236 -12.286 1.00 97.56 205 LEU A O 1
ATOM 1643 N N . ALA A 1 206 ? 3.849 -13.637 -14.213 1.00 97.38 206 ALA A N 1
ATOM 1644 C CA . ALA A 1 206 ? 4.347 -14.775 -14.981 1.00 97.38 206 ALA A CA 1
ATOM 1645 C C . ALA A 1 206 ? 5.873 -14.735 -15.166 1.00 97.38 206 ALA A C 1
ATOM 1647 O O . ALA A 1 206 ? 6.523 -15.779 -15.094 1.00 97.38 206 ALA A O 1
ATOM 1648 N N . TYR A 1 207 ? 6.459 -13.553 -15.380 1.00 96.06 207 TYR A N 1
ATOM 1649 C CA . TYR A 1 207 ? 7.914 -13.383 -15.416 1.00 96.06 207 TYR A CA 1
ATOM 1650 C C . TYR A 1 207 ? 8.550 -13.690 -14.053 1.00 96.06 207 TYR A C 1
ATOM 1652 O O . TYR A 1 207 ? 9.466 -14.508 -13.978 1.00 96.06 207 TYR A O 1
ATOM 1660 N N . ILE A 1 208 ? 8.010 -13.127 -12.968 1.00 95.75 208 ILE A N 1
ATOM 1661 C CA . ILE A 1 208 ? 8.467 -13.407 -11.598 1.00 95.75 208 ILE A CA 1
ATOM 1662 C C . ILE A 1 208 ? 8.341 -14.900 -11.273 1.00 95.75 208 ILE A C 1
ATOM 1664 O O . ILE A 1 208 ? 9.247 -15.481 -10.686 1.00 95.75 208 ILE A O 1
ATOM 1668 N N . GLY A 1 209 ? 7.249 -15.546 -11.687 1.00 95.12 209 GLY A N 1
ATOM 1669 C CA . GLY A 1 209 ? 7.045 -16.982 -11.503 1.00 95.12 209 GLY A CA 1
ATOM 1670 C C . GLY A 1 209 ? 8.145 -17.834 -12.138 1.00 95.12 209 GLY A C 1
ATOM 1671 O O . GLY A 1 209 ? 8.534 -18.837 -11.549 1.00 95.12 209 GLY A O 1
ATOM 1672 N N . LYS A 1 210 ? 8.694 -17.416 -13.288 1.00 93.81 210 LYS A N 1
ATOM 1673 C CA . LYS A 1 210 ? 9.851 -18.085 -13.904 1.00 93.81 210 LYS A CA 1
ATOM 1674 C C . LYS A 1 210 ? 11.111 -17.918 -13.055 1.00 93.81 210 LYS A C 1
ATOM 1676 O O . LYS A 1 210 ? 11.756 -18.915 -12.773 1.00 93.81 210 LYS A O 1
ATOM 1681 N N . LEU A 1 211 ? 11.402 -16.701 -12.583 1.00 91.44 211 LEU A N 1
ATOM 1682 C CA . LEU A 1 211 ? 12.550 -16.456 -11.695 1.00 91.44 211 LEU A CA 1
ATOM 1683 C C . LEU A 1 211 ? 12.467 -17.304 -10.417 1.00 91.44 211 LEU A C 1
ATOM 1685 O O . LEU A 1 211 ? 13.430 -17.944 -10.011 1.00 91.44 211 LEU A O 1
ATOM 1689 N N . LEU A 1 212 ? 11.285 -17.352 -9.800 1.00 91.81 212 LEU A N 1
ATOM 1690 C CA . LEU A 1 212 ? 11.061 -18.129 -8.584 1.00 91.81 212 LEU A CA 1
ATOM 1691 C C . LEU A 1 212 ? 11.092 -19.642 -8.816 1.00 91.81 212 LEU A C 1
ATOM 1693 O O . LEU A 1 212 ? 11.355 -20.371 -7.870 1.00 91.81 212 LEU A O 1
ATOM 1697 N N . ALA A 1 213 ? 10.816 -20.133 -10.024 1.00 88.94 213 ALA A N 1
ATOM 1698 C CA . ALA A 1 213 ? 10.922 -21.560 -10.318 1.00 88.94 213 ALA A CA 1
ATOM 1699 C C . ALA A 1 213 ? 12.383 -22.042 -10.333 1.00 88.94 213 ALA A C 1
ATOM 1701 O O . ALA A 1 213 ? 12.630 -23.210 -10.034 1.00 88.94 213 ALA A O 1
ATOM 1702 N N . ASP A 1 214 ? 13.328 -21.147 -10.635 1.00 80.00 214 ASP A N 1
ATOM 1703 C CA . ASP A 1 214 ? 14.745 -21.483 -10.755 1.00 80.00 214 ASP A CA 1
ATOM 1704 C C . ASP A 1 214 ? 15.431 -21.621 -9.380 1.00 80.00 214 ASP A C 1
ATOM 1706 O O . ASP A 1 214 ? 16.183 -22.572 -9.172 1.00 80.00 214 ASP A O 1
ATOM 1710 N N . ASP A 1 215 ? 15.163 -20.715 -8.423 1.00 74.00 215 ASP A N 1
ATOM 1711 C CA . ASP A 1 215 ? 15.730 -20.777 -7.057 1.00 74.00 215 ASP A CA 1
ATOM 1712 C C . ASP A 1 215 ? 14.962 -19.908 -6.026 1.00 74.00 215 ASP A C 1
ATOM 1714 O O . ASP A 1 215 ? 15.414 -18.828 -5.619 1.00 74.00 215 ASP A O 1
ATOM 1718 N N . PRO A 1 216 ? 13.779 -20.346 -5.562 1.00 67.44 216 PRO A N 1
ATOM 1719 C CA . PRO A 1 216 ? 12.914 -19.506 -4.733 1.00 67.44 216 PRO A CA 1
ATOM 1720 C C . PRO A 1 216 ? 13.454 -19.290 -3.312 1.00 67.44 216 PRO A C 1
ATOM 1722 O O . PRO A 1 216 ? 13.114 -18.298 -2.668 1.00 67.44 216 PRO A O 1
ATOM 1725 N N . ALA A 1 217 ? 14.254 -20.228 -2.797 1.00 67.44 217 ALA A N 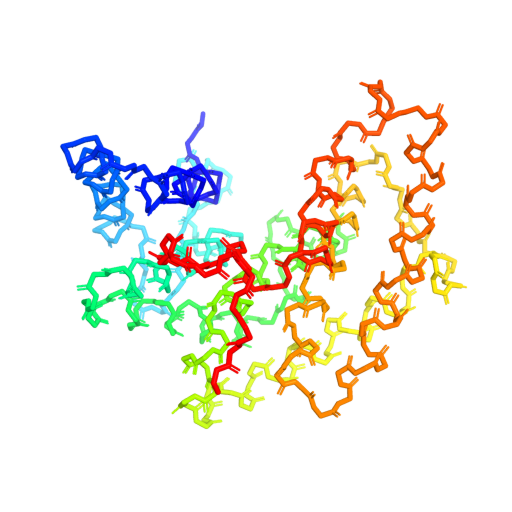1
ATOM 1726 C CA . ALA A 1 217 ? 14.557 -20.331 -1.371 1.00 67.44 217 ALA A CA 1
ATOM 1727 C C . ALA A 1 217 ? 15.911 -19.733 -0.975 1.00 67.44 217 ALA A C 1
ATOM 1729 O O . ALA A 1 217 ? 16.071 -19.355 0.185 1.00 67.44 217 ALA A O 1
ATOM 1730 N N . THR A 1 218 ? 16.879 -19.642 -1.896 1.00 68.69 218 THR A N 1
ATOM 1731 C CA . THR A 1 218 ? 18.220 -19.140 -1.557 1.00 68.69 218 THR A CA 1
ATOM 1732 C C . THR A 1 218 ? 18.503 -17.786 -2.198 1.00 68.69 218 THR A C 1
ATOM 1734 O O . THR A 1 218 ? 18.903 -16.854 -1.500 1.00 68.69 218 THR A O 1
ATOM 1737 N N . LYS A 1 219 ? 18.203 -17.631 -3.492 1.00 75.44 219 LYS A N 1
ATOM 1738 C CA . LYS A 1 219 ? 18.473 -16.398 -4.243 1.00 75.44 219 LYS A CA 1
ATOM 1739 C C . LYS A 1 219 ? 17.323 -15.395 -4.177 1.00 75.44 219 LYS A C 1
ATOM 1741 O O . LYS A 1 219 ? 17.548 -14.202 -4.001 1.00 75.44 219 LYS A O 1
ATOM 1746 N N . HIS A 1 220 ? 16.088 -15.887 -4.255 1.00 83.69 220 HIS A N 1
ATOM 1747 C CA . HIS A 1 220 ? 14.908 -15.048 -4.467 1.00 83.69 220 HIS A CA 1
ATOM 1748 C C . HIS A 1 220 ? 13.998 -14.894 -3.237 1.00 83.69 220 HIS A C 1
ATOM 1750 O O . HIS A 1 220 ? 12.832 -14.536 -3.385 1.00 83.69 220 HIS A O 1
ATOM 1756 N N . TYR A 1 221 ? 14.486 -15.127 -2.013 1.00 87.81 221 TYR A N 1
ATOM 1757 C CA . TYR A 1 221 ? 13.617 -15.185 -0.826 1.00 87.81 221 TYR A CA 1
ATOM 1758 C C . TYR A 1 221 ? 12.816 -13.889 -0.573 1.00 87.81 221 TYR A C 1
ATOM 1760 O O . TYR A 1 221 ? 11.631 -13.957 -0.244 1.00 87.81 221 TYR A O 1
ATOM 1768 N N . GLN A 1 222 ? 13.417 -12.702 -0.764 1.00 92.31 222 GLN A N 1
ATOM 1769 C CA . GLN A 1 222 ? 12.679 -11.436 -0.631 1.00 92.31 222 GLN A CA 1
ATOM 1770 C C . GLN A 1 222 ? 11.664 -11.272 -1.758 1.00 92.31 222 GLN A C 1
ATOM 1772 O O . GLN A 1 222 ? 10.517 -10.919 -1.499 1.00 92.31 222 GLN A O 1
ATOM 1777 N N . LEU A 1 223 ? 12.066 -11.564 -2.999 1.00 95.31 223 LEU A N 1
ATOM 1778 C CA . LEU A 1 223 ? 11.174 -11.503 -4.153 1.00 95.31 223 LEU A CA 1
ATOM 1779 C C . LEU A 1 223 ? 9.961 -12.415 -3.945 1.00 95.31 223 LEU A C 1
ATOM 1781 O O . LEU A 1 223 ? 8.835 -11.985 -4.174 1.00 95.31 223 LEU A O 1
ATOM 1785 N N . ALA A 1 224 ? 10.176 -13.635 -3.450 1.00 94.12 224 ALA A N 1
ATOM 1786 C CA . ALA A 1 224 ? 9.122 -14.586 -3.119 1.00 94.12 224 ALA A CA 1
ATOM 1787 C C . ALA A 1 224 ? 8.163 -14.028 -2.055 1.00 94.12 224 ALA A C 1
ATOM 1789 O O . ALA A 1 224 ? 6.946 -14.143 -2.207 1.00 94.12 224 ALA A O 1
ATOM 1790 N N . ALA A 1 225 ? 8.696 -13.378 -1.014 1.00 92.00 225 ALA A N 1
ATOM 1791 C CA . ALA A 1 225 ? 7.897 -12.775 0.050 1.00 92.00 225 ALA A CA 1
ATOM 1792 C C . ALA A 1 225 ? 6.989 -11.637 -0.447 1.00 92.00 225 ALA A C 1
ATOM 1794 O O . ALA A 1 225 ? 5.866 -11.517 0.029 1.00 92.00 225 ALA A O 1
ATOM 1795 N N . PHE A 1 226 ? 7.419 -10.833 -1.424 1.00 95.50 226 PHE A N 1
ATOM 1796 C CA . PHE A 1 226 ? 6.546 -9.819 -2.034 1.00 95.50 226 PHE A CA 1
ATOM 1797 C C . PHE A 1 226 ? 5.617 -10.415 -3.099 1.00 95.50 226 PHE A C 1
ATOM 1799 O O . PHE A 1 226 ? 4.438 -10.068 -3.168 1.00 95.50 226 PHE A O 1
ATOM 1806 N N . ALA A 1 227 ? 6.110 -11.363 -3.899 1.00 96.56 227 ALA A N 1
ATOM 1807 C CA . ALA A 1 227 ? 5.326 -12.032 -4.933 1.00 96.56 227 ALA A CA 1
ATOM 1808 C C . ALA A 1 227 ? 4.131 -12.796 -4.358 1.00 96.56 227 ALA A C 1
ATOM 1810 O O . ALA A 1 227 ? 3.079 -12.837 -4.995 1.00 96.56 227 ALA A O 1
ATOM 1811 N N . ILE A 1 228 ? 4.247 -13.368 -3.154 1.00 95.19 228 ILE A N 1
ATOM 1812 C CA . ILE A 1 228 ? 3.130 -14.087 -2.532 1.00 95.19 228 ILE A CA 1
ATOM 1813 C C . ILE A 1 228 ? 1.923 -13.175 -2.280 1.00 95.19 228 ILE A C 1
ATOM 1815 O O . ILE A 1 228 ? 0.794 -13.637 -2.414 1.00 95.19 228 ILE A O 1
ATOM 1819 N N . MET A 1 229 ? 2.134 -11.882 -1.998 1.00 94.19 229 MET A N 1
ATOM 1820 C CA . MET A 1 229 ? 1.046 -10.906 -1.857 1.00 94.19 229 MET A CA 1
ATOM 1821 C C . MET A 1 229 ? 0.317 -10.722 -3.191 1.00 94.19 229 MET A C 1
ATOM 1823 O O . MET A 1 229 ? -0.910 -10.800 -3.253 1.00 94.19 229 MET A O 1
ATOM 1827 N N . SER A 1 230 ? 1.078 -10.571 -4.276 1.00 97.69 230 SER A N 1
ATOM 1828 C CA . SER A 1 230 ? 0.551 -10.478 -5.641 1.00 97.69 230 SER A CA 1
ATOM 1829 C C . SER A 1 230 ? -0.211 -11.734 -6.062 1.00 97.69 230 SER A C 1
ATOM 1831 O O . SER A 1 230 ? -1.316 -11.634 -6.594 1.00 97.69 230 SER A O 1
ATOM 1833 N N . TYR A 1 231 ? 0.332 -12.924 -5.788 1.00 97.38 231 TYR A N 1
ATOM 1834 C CA . TYR A 1 231 ? -0.364 -14.187 -6.042 1.00 97.38 231 TYR A CA 1
ATOM 1835 C C . TYR A 1 231 ? -1.635 -14.321 -5.198 1.00 97.38 231 TYR A C 1
ATOM 1837 O O . TYR A 1 231 ? -2.662 -14.753 -5.720 1.00 97.38 231 TYR A O 1
ATOM 1845 N N . ALA A 1 232 ? -1.597 -13.939 -3.919 1.00 95.06 232 ALA A N 1
ATOM 1846 C CA . ALA A 1 232 ? -2.755 -14.012 -3.036 1.00 95.06 232 ALA A CA 1
ATOM 1847 C C . ALA A 1 232 ? -3.905 -13.127 -3.534 1.00 95.06 232 ALA A C 1
ATOM 1849 O O . ALA A 1 232 ? -5.037 -13.602 -3.620 1.00 95.06 232 ALA A O 1
ATOM 1850 N N . GLU A 1 233 ? -3.621 -11.882 -3.924 1.00 95.56 233 GLU A N 1
ATOM 1851 C CA . GLU A 1 233 ? -4.641 -10.974 -4.463 1.00 95.56 233 GLU A CA 1
ATOM 1852 C C . GLU A 1 233 ? -5.166 -11.432 -5.823 1.00 95.56 233 GLU A C 1
ATOM 1854 O O . GLU A 1 233 ? -6.359 -11.326 -6.084 1.00 95.56 233 GLU A O 1
ATOM 1859 N N . ARG A 1 234 ? -4.312 -12.004 -6.676 1.00 96.19 234 ARG A N 1
ATOM 1860 C CA . ARG A 1 234 ? -4.741 -12.579 -7.954 1.00 96.19 234 ARG A CA 1
ATOM 1861 C C . ARG A 1 234 ? -5.714 -13.747 -7.769 1.00 96.19 234 ARG A C 1
ATOM 1863 O O . ARG A 1 234 ? -6.711 -13.837 -8.478 1.00 96.19 234 ARG A O 1
ATOM 1870 N N . ILE A 1 235 ? -5.404 -14.666 -6.852 1.00 95.12 235 ILE A N 1
ATOM 1871 C CA . ILE A 1 235 ? -6.181 -15.899 -6.644 1.00 95.12 235 ILE A CA 1
ATOM 1872 C C . ILE A 1 235 ? -7.455 -15.617 -5.844 1.00 95.12 235 ILE A C 1
ATOM 1874 O O . ILE A 1 235 ? -8.500 -16.203 -6.126 1.00 95.12 235 ILE A O 1
ATOM 1878 N N . VAL A 1 236 ? -7.385 -14.726 -4.851 1.00 91.88 236 VAL A N 1
ATOM 1879 C CA . VAL A 1 236 ? -8.524 -14.387 -3.990 1.00 91.88 236 VAL A CA 1
ATOM 1880 C C . VAL A 1 236 ? -8.678 -12.860 -3.866 1.00 91.88 236 VAL A C 1
ATOM 1882 O O . VAL A 1 236 ? -8.393 -12.291 -2.806 1.00 91.88 236 VAL A O 1
ATOM 1885 N N . PRO A 1 237 ? -9.164 -12.181 -4.927 1.00 91.25 237 PRO A N 1
ATOM 1886 C CA . PRO A 1 237 ? -9.221 -10.723 -4.977 1.00 91.25 237 PRO A CA 1
ATOM 1887 C C . PRO A 1 237 ? -9.961 -10.093 -3.798 1.00 91.25 237 PRO A C 1
ATOM 1889 O O . PRO A 1 237 ? -11.056 -10.516 -3.412 1.00 91.25 237 PRO A O 1
ATOM 1892 N N . GLY A 1 238 ? -9.371 -9.043 -3.229 1.00 87.00 238 GLY A N 1
ATOM 1893 C CA . GLY A 1 238 ? -9.959 -8.250 -2.156 1.00 87.00 238 GLY A CA 1
ATOM 1894 C C . GLY A 1 238 ? -9.909 -8.866 -0.774 1.00 87.00 238 GLY A C 1
ATOM 1895 O O . GLY A 1 238 ? -10.502 -8.299 0.144 1.00 87.00 238 GLY A O 1
ATOM 1896 N N . LYS A 1 239 ? -9.233 -10.003 -0.589 1.00 87.81 239 LYS A N 1
ATOM 1897 C CA . LYS A 1 239 ? -9.152 -10.629 0.734 1.00 87.81 239 LYS A CA 1
ATOM 1898 C C . LYS A 1 239 ? -8.041 -10.097 1.600 1.00 87.81 239 LYS A C 1
ATOM 1900 O O . LYS A 1 239 ? -8.216 -10.158 2.812 1.00 87.81 239 LYS A O 1
ATOM 1905 N N . LEU A 1 240 ? -6.961 -9.555 1.045 1.00 87.19 240 LEU A N 1
ATOM 1906 C CA . LEU A 1 240 ? -5.835 -9.088 1.860 1.00 87.19 240 LEU A CA 1
ATOM 1907 C C . LEU A 1 240 ? -6.262 -8.013 2.873 1.00 87.19 240 LEU A C 1
ATOM 1909 O O . LEU A 1 240 ? -5.962 -8.143 4.056 1.00 87.19 240 LEU A O 1
ATOM 1913 N N . TYR A 1 241 ? -7.087 -7.053 2.450 1.00 88.06 241 TYR A N 1
ATOM 1914 C CA . TYR A 1 241 ? -7.608 -5.980 3.309 1.00 88.06 241 TYR A CA 1
ATOM 1915 C C . TYR A 1 241 ? -8.995 -6.245 3.913 1.00 88.06 241 TYR A C 1
ATOM 1917 O O . TYR A 1 241 ? -9.595 -5.356 4.510 1.00 88.06 241 TYR A O 1
ATOM 1925 N N . CYS A 1 242 ? -9.542 -7.453 3.766 1.00 81.12 242 CYS A N 1
ATOM 1926 C CA . CYS A 1 242 ? -10.864 -7.760 4.307 1.00 81.12 242 CYS A CA 1
ATOM 1927 C C . CYS A 1 242 ? -10.813 -7.952 5.832 1.00 81.12 242 CYS A C 1
ATOM 1929 O O . CYS A 1 242 ? -10.033 -8.765 6.337 1.00 81.12 242 CYS A O 1
ATOM 1931 N N . THR A 1 243 ? -11.696 -7.248 6.544 1.00 78.88 243 THR A N 1
ATOM 1932 C CA . THR A 1 243 ? -11.891 -7.319 8.004 1.00 78.88 243 THR A CA 1
ATOM 1933 C C . THR A 1 243 ? -13.036 -8.255 8.417 1.00 78.88 243 THR A C 1
ATOM 1935 O O . THR A 1 243 ? -13.301 -8.452 9.599 1.00 78.88 243 THR A O 1
ATOM 1938 N N . HIS A 1 244 ? -13.712 -8.903 7.463 1.00 68.69 244 HIS A N 1
ATOM 1939 C CA . HIS A 1 244 ? -14.834 -9.800 7.741 1.00 68.69 244 HIS A CA 1
ATOM 1940 C C . HIS A 1 244 ? -14.512 -11.240 7.325 1.00 68.69 244 HIS A C 1
ATOM 1942 O O . HIS A 1 244 ? -14.314 -11.538 6.145 1.00 68.69 244 HIS A O 1
ATOM 1948 N N . ALA A 1 245 ? -14.521 -12.159 8.296 1.00 55.72 245 ALA A N 1
ATOM 1949 C CA . ALA A 1 245 ? -14.202 -13.577 8.097 1.00 55.72 245 ALA A CA 1
ATOM 1950 C C . ALA A 1 245 ? -15.131 -14.311 7.099 1.00 55.72 245 ALA A C 1
ATOM 1952 O O . ALA A 1 245 ? -14.774 -15.373 6.598 1.00 55.72 245 ALA A O 1
ATOM 1953 N N . GLY A 1 246 ? -16.306 -13.756 6.780 1.00 49.78 246 GLY A N 1
ATOM 1954 C CA . GLY A 1 246 ? -17.374 -14.461 6.061 1.00 49.78 246 GLY A CA 1
ATOM 1955 C C . GLY A 1 246 ? -17.274 -14.538 4.534 1.00 49.78 246 GLY A C 1
ATOM 1956 O O . GLY A 1 246 ? -18.178 -15.083 3.916 1.00 49.78 246 GLY A O 1
ATOM 1957 N N . SER A 1 247 ? -16.239 -13.993 3.889 1.00 42.78 247 SER A N 1
ATOM 1958 C CA . SER A 1 247 ? -16.338 -13.679 2.454 1.00 42.78 247 SER A CA 1
ATOM 1959 C C . SER A 1 247 ? -15.493 -14.535 1.499 1.00 42.78 247 SER A C 1
ATOM 1961 O O . SER A 1 247 ? -15.441 -14.214 0.312 1.00 42.78 247 SER A O 1
ATOM 1963 N N . ILE A 1 248 ? -14.831 -15.617 1.924 1.00 41.88 248 ILE A N 1
ATOM 1964 C CA . ILE A 1 248 ? -14.153 -16.511 0.960 1.00 41.88 248 ILE A CA 1
ATOM 1965 C C . ILE A 1 248 ? -15.225 -17.214 0.105 1.00 41.88 248 ILE A C 1
ATOM 1967 O O . ILE A 1 248 ? -15.891 -18.128 0.574 1.00 41.88 248 ILE A O 1
ATOM 1971 N N . GLY A 1 249 ? -15.404 -16.763 -1.143 1.00 38.97 249 GLY A N 1
ATOM 1972 C CA . GLY A 1 249 ? -16.317 -17.372 -2.121 1.00 38.97 249 GLY A CA 1
ATOM 1973 C C . GLY A 1 249 ? -17.662 -16.670 -2.344 1.00 38.97 249 GLY A C 1
ATOM 1974 O O . GLY A 1 249 ? -18.437 -17.139 -3.173 1.00 38.97 249 GLY A O 1
ATOM 1975 N N . GLN A 1 250 ? -17.947 -15.545 -1.683 1.00 32.50 250 GLN A N 1
ATOM 1976 C CA . GLN A 1 250 ? -19.119 -14.727 -2.021 1.00 32.50 250 GLN A CA 1
ATOM 1977 C C . GLN A 1 250 ? -18.712 -13.598 -2.970 1.00 32.50 250 GLN A C 1
ATOM 1979 O O . GLN A 1 250 ? -17.770 -12.851 -2.686 1.00 32.50 250 GLN A O 1
ATOM 1984 N N . LYS A 1 251 ? -19.396 -13.514 -4.122 1.00 24.73 251 LYS A N 1
ATOM 1985 C CA . LYS A 1 251 ? -19.297 -12.353 -5.014 1.00 24.73 251 LYS A CA 1
ATOM 1986 C C . LYS A 1 251 ? -19.692 -11.104 -4.212 1.00 24.73 251 LYS A C 1
ATOM 1988 O O . LYS A 1 251 ? -20.620 -11.204 -3.415 1.00 24.73 251 LYS A O 1
ATOM 1993 N N . PRO A 1 252 ? -18.994 -9.972 -4.389 1.00 37.31 252 PRO A N 1
ATOM 1994 C CA . PRO A 1 252 ? -19.492 -8.708 -3.872 1.00 37.31 252 PRO A CA 1
ATOM 1995 C C . PRO A 1 252 ? -20.855 -8.418 -4.511 1.00 37.31 252 PRO A C 1
ATOM 1997 O O . PRO A 1 252 ? -21.009 -8.651 -5.714 1.00 37.31 252 PRO A O 1
ATOM 2000 N N . ASP A 1 253 ? -21.805 -7.962 -3.697 1.00 36.47 253 ASP A N 1
ATOM 2001 C CA . ASP A 1 253 ? -23.064 -7.371 -4.166 1.00 36.47 253 ASP A CA 1
ATOM 2002 C C . ASP A 1 253 ? -22.806 -6.079 -4.962 1.00 36.47 253 ASP A C 1
ATOM 2004 O O . ASP A 1 253 ? -21.867 -5.327 -4.593 1.00 36.47 253 ASP A O 1
#

pLDDT: mean 92.77, std 11.61, range [24.73, 98.81]